Protein AF-A0AAU9P0U0-F1 (afdb_monomer_lite)

Structure (mmCIF, N/CA/C/O backbone):
data_AF-A0AAU9P0U0-F1
#
_entry.id   AF-A0AAU9P0U0-F1
#
loop_
_atom_site.group_PDB
_atom_site.id
_atom_site.type_symbol
_atom_site.label_atom_id
_atom_site.label_alt_id
_atom_site.label_comp_id
_atom_site.label_asym_id
_atom_site.label_entity_id
_atom_site.label_seq_id
_atom_site.pdbx_PDB_ins_code
_atom_site.Cartn_x
_atom_site.Cartn_y
_atom_site.Cartn_z
_atom_site.occupancy
_atom_site.B_iso_or_equiv
_atom_site.auth_seq_id
_atom_site.auth_comp_id
_atom_site.auth_asym_id
_atom_site.auth_atom_id
_atom_site.pdbx_PDB_model_num
ATOM 1 N N . MET A 1 1 ? 24.902 -31.628 -13.080 1.00 69.94 1 MET A N 1
ATOM 2 C CA . MET A 1 1 ? 25.766 -30.623 -13.741 1.00 69.94 1 MET A CA 1
ATOM 3 C C . MET A 1 1 ? 24.942 -29.539 -14.447 1.00 69.94 1 MET A C 1
ATOM 5 O O . MET A 1 1 ? 25.102 -28.380 -14.098 1.00 69.94 1 MET A O 1
ATOM 9 N N . TYR A 1 2 ? 24.001 -29.884 -15.338 1.00 77.25 2 TYR A N 1
ATOM 10 C CA . TYR A 1 2 ? 23.160 -28.901 -16.054 1.00 77.25 2 TYR A CA 1
ATOM 11 C C . TYR A 1 2 ? 22.221 -28.067 -15.165 1.00 77.25 2 TYR A C 1
ATOM 13 O O . TYR A 1 2 ? 22.139 -26.857 -15.347 1.00 77.25 2 TYR A O 1
ATOM 21 N N . ALA A 1 3 ? 21.570 -28.669 -14.162 1.00 78.44 3 ALA A N 1
ATOM 22 C CA . ALA A 1 3 ? 20.669 -27.936 -13.264 1.00 78.44 3 ALA A CA 1
ATOM 23 C C . ALA A 1 3 ? 21.384 -26.797 -12.510 1.00 78.44 3 ALA A C 1
ATOM 25 O O . ALA A 1 3 ? 20.912 -25.666 -12.498 1.00 78.44 3 ALA A O 1
ATOM 26 N N . SER A 1 4 ? 22.568 -27.061 -11.947 1.00 79.38 4 SER A N 1
ATOM 27 C CA . SER A 1 4 ? 23.371 -26.054 -11.237 1.00 79.38 4 SER A CA 1
ATOM 28 C C . SER A 1 4 ? 23.803 -24.894 -12.142 1.00 79.38 4 SER A C 1
ATOM 30 O O . SER A 1 4 ? 23.842 -23.748 -11.693 1.00 79.38 4 SER A O 1
ATOM 32 N N . LEU A 1 5 ? 24.090 -25.174 -13.419 1.00 86.12 5 LEU A N 1
ATOM 33 C CA . LEU A 1 5 ? 24.401 -24.147 -14.413 1.00 86.12 5 LEU A CA 1
ATOM 34 C C . LEU A 1 5 ? 23.172 -23.273 -14.711 1.00 86.12 5 LEU A C 1
ATOM 36 O O . LEU A 1 5 ? 23.281 -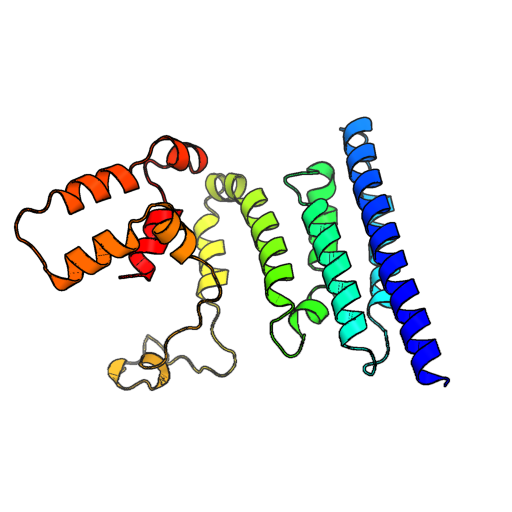22.051 -14.678 1.00 86.12 5 LEU A O 1
ATOM 40 N N . ILE A 1 6 ? 22.001 -23.884 -14.917 1.00 83.12 6 ILE A N 1
ATOM 41 C CA . ILE A 1 6 ? 20.733 -23.173 -15.156 1.00 83.12 6 ILE A CA 1
ATOM 42 C C . ILE A 1 6 ? 20.387 -22.257 -13.975 1.00 83.12 6 ILE A C 1
ATOM 44 O O . ILE A 1 6 ? 20.114 -21.076 -14.180 1.00 83.12 6 ILE A O 1
ATOM 48 N N . PHE A 1 7 ? 20.474 -22.753 -12.736 1.00 83.06 7 PHE A N 1
ATOM 49 C CA . PHE A 1 7 ? 20.240 -21.931 -11.542 1.00 83.06 7 PHE A CA 1
ATOM 50 C C . PHE A 1 7 ? 21.226 -20.762 -11.429 1.00 83.06 7 PHE A C 1
ATOM 52 O O . PHE A 1 7 ? 20.842 -19.661 -11.035 1.00 83.06 7 PHE A O 1
ATOM 59 N N . SER A 1 8 ? 22.490 -20.980 -11.798 1.00 85.12 8 SER A N 1
ATOM 60 C CA . SER A 1 8 ? 23.514 -19.930 -11.767 1.00 85.12 8 SER A CA 1
ATOM 61 C C . SER A 1 8 ? 23.236 -18.841 -12.805 1.00 85.12 8 SER A C 1
ATOM 63 O O . SER A 1 8 ? 23.307 -17.657 -12.482 1.00 85.12 8 SER A O 1
ATOM 65 N N . ILE A 1 9 ? 22.847 -19.230 -14.024 1.00 87.00 9 ILE A N 1
ATOM 66 C CA . ILE A 1 9 ? 22.451 -18.300 -15.091 1.00 87.00 9 ILE A CA 1
ATOM 67 C C . ILE A 1 9 ? 21.217 -17.499 -14.669 1.00 87.00 9 ILE A C 1
ATOM 69 O O . ILE A 1 9 ? 21.222 -16.273 -14.760 1.00 87.00 9 ILE A O 1
ATOM 73 N N . LEU A 1 10 ? 20.188 -18.167 -14.141 1.00 85.75 10 LEU A N 1
ATOM 74 C CA . LEU A 1 10 ? 18.968 -17.511 -13.674 1.00 85.75 10 LEU A CA 1
ATOM 75 C C . LEU A 1 10 ? 19.267 -16.465 -12.592 1.00 85.75 10 LEU A C 1
ATOM 77 O O . LEU A 1 10 ? 18.772 -15.343 -12.661 1.00 85.75 10 LEU A O 1
ATOM 81 N N . LYS A 1 11 ? 20.136 -16.791 -11.630 1.00 86.69 11 LYS A N 1
ATOM 82 C CA . LYS A 1 11 ? 20.554 -15.857 -10.576 1.00 86.69 11 LYS A CA 1
ATOM 83 C C . LYS A 1 11 ? 21.257 -14.617 -11.137 1.00 86.69 11 LYS A C 1
ATOM 85 O O . LYS A 1 11 ? 21.001 -13.510 -10.666 1.00 86.69 11 LYS A O 1
ATOM 90 N N . ILE A 1 12 ? 22.115 -14.788 -12.144 1.00 91.31 12 ILE A N 1
ATOM 91 C CA . ILE A 1 12 ? 22.791 -13.672 -12.824 1.00 91.31 12 ILE A CA 1
ATOM 92 C C . ILE A 1 12 ? 21.769 -12.789 -13.549 1.00 91.31 12 ILE A C 1
ATOM 94 O O . ILE A 1 12 ? 21.819 -11.568 -13.410 1.00 91.31 12 ILE A O 1
ATOM 98 N N . ILE A 1 13 ? 20.816 -13.391 -14.267 1.00 88.94 13 ILE A N 1
ATOM 99 C CA . ILE A 1 13 ? 19.759 -12.664 -14.986 1.00 88.94 13 ILE A CA 1
ATOM 100 C C . ILE A 1 13 ? 18.903 -11.844 -14.013 1.00 88.94 13 ILE A C 1
ATOM 102 O O . ILE A 1 13 ? 18.670 -10.660 -14.252 1.00 88.94 13 ILE A O 1
ATOM 106 N N . LEU A 1 14 ? 18.480 -12.438 -12.894 1.00 90.19 14 LEU A N 1
ATOM 107 C CA . LEU A 1 14 ? 17.687 -11.749 -11.871 1.00 90.19 14 LEU A CA 1
ATOM 108 C C . LEU A 1 14 ? 18.450 -10.572 -11.252 1.00 90.19 14 LEU A C 1
ATOM 110 O O . LEU A 1 14 ? 17.886 -9.493 -11.069 1.00 90.19 14 LEU A O 1
ATOM 114 N N . HIS A 1 15 ? 19.741 -10.752 -10.968 1.00 93.00 15 HIS A N 1
ATOM 115 C CA . HIS A 1 15 ? 20.576 -9.671 -10.457 1.00 93.00 15 HIS A CA 1
ATOM 116 C C . HIS A 1 15 ? 20.720 -8.533 -11.476 1.00 93.00 15 HIS A C 1
ATOM 118 O O . HIS A 1 15 ? 20.562 -7.362 -11.126 1.00 93.00 15 HIS A O 1
ATOM 124 N N . LEU A 1 16 ? 20.968 -8.866 -12.746 1.00 94.50 16 LEU A N 1
ATOM 125 C CA . LEU A 1 16 ? 21.072 -7.880 -13.818 1.00 94.50 16 LEU A CA 1
ATOM 126 C C . LEU A 1 16 ? 19.761 -7.105 -13.991 1.00 94.50 16 LEU A C 1
ATOM 128 O O . LEU A 1 16 ? 19.788 -5.881 -14.101 1.00 94.50 16 LEU A O 1
ATOM 132 N N . LEU A 1 17 ? 18.617 -7.791 -13.941 1.00 93.38 17 LEU A N 1
ATOM 133 C CA . LEU A 1 17 ? 17.301 -7.161 -14.004 1.00 93.38 17 LEU A CA 1
ATOM 134 C C . LEU A 1 17 ? 17.124 -6.115 -12.897 1.00 93.38 17 LEU A C 1
ATOM 136 O O . LEU A 1 17 ? 16.701 -4.996 -13.178 1.00 93.38 17 LEU A O 1
ATOM 140 N N . GLN A 1 18 ? 17.484 -6.440 -11.652 1.00 94.44 18 GLN A N 1
ATOM 141 C CA . GLN A 1 18 ? 17.408 -5.490 -10.536 1.00 94.44 18 GLN A CA 1
ATOM 142 C C . GLN A 1 18 ? 18.269 -4.242 -10.780 1.00 94.44 18 GLN A C 1
ATOM 144 O O . GLN A 1 18 ? 17.828 -3.130 -10.483 1.00 94.44 18 GLN A O 1
ATOM 149 N N . GLN A 1 19 ? 19.464 -4.399 -11.360 1.00 96.62 19 GLN A N 1
ATOM 150 C CA . GLN A 1 19 ? 20.328 -3.268 -11.718 1.00 96.62 19 GLN A CA 1
ATOM 151 C C . GLN A 1 19 ? 19.712 -2.412 -12.828 1.00 96.62 19 GLN A C 1
ATOM 153 O O . GLN A 1 19 ? 19.653 -1.190 -12.698 1.00 96.62 19 GLN A O 1
ATOM 158 N N . VAL A 1 20 ? 19.199 -3.042 -13.889 1.00 96.69 20 VAL A N 1
ATOM 159 C CA . VAL A 1 20 ? 18.531 -2.345 -14.999 1.00 96.69 20 VAL A CA 1
ATOM 160 C C . VAL A 1 20 ? 17.336 -1.545 -14.486 1.00 96.69 20 VAL A C 1
ATOM 162 O O . VAL A 1 20 ? 17.200 -0.360 -14.800 1.00 96.69 20 VAL A O 1
ATOM 165 N N . LEU A 1 21 ? 16.502 -2.151 -13.641 1.00 97.12 21 LEU A N 1
ATOM 166 C CA . LEU A 1 21 ? 15.365 -1.484 -13.015 1.00 97.12 21 LEU A CA 1
ATOM 167 C C . LEU A 1 21 ? 15.806 -0.310 -12.128 1.00 97.12 21 LEU A C 1
ATOM 169 O O . LEU A 1 21 ? 15.216 0.767 -12.204 1.00 97.12 21 LEU A O 1
ATOM 173 N N . ALA A 1 22 ? 16.860 -0.473 -11.324 1.00 97.62 22 ALA A N 1
ATOM 174 C CA . ALA A 1 22 ? 17.376 0.592 -10.465 1.00 97.62 22 ALA A CA 1
ATOM 175 C C . ALA A 1 22 ? 17.927 1.782 -11.270 1.00 97.62 22 ALA A C 1
ATOM 177 O O . ALA A 1 22 ? 17.638 2.935 -10.941 1.00 97.62 22 ALA A O 1
ATOM 178 N N . VAL A 1 23 ? 18.683 1.518 -12.341 1.00 98.12 23 VAL A N 1
ATOM 179 C CA . VAL A 1 23 ? 19.183 2.556 -13.257 1.00 98.12 23 VAL A CA 1
ATOM 180 C C . VAL A 1 23 ? 18.021 3.263 -13.951 1.00 98.12 23 VAL A C 1
ATOM 182 O O . VAL A 1 23 ? 17.995 4.491 -13.989 1.00 98.12 23 VAL A O 1
ATOM 185 N N . THR A 1 24 ? 17.024 2.508 -14.422 1.00 97.81 24 THR A N 1
ATOM 186 C CA . THR A 1 24 ? 15.822 3.056 -15.070 1.00 97.81 24 THR A CA 1
ATOM 187 C C . THR A 1 24 ? 15.067 3.997 -14.132 1.00 97.81 24 THR A C 1
ATOM 189 O O . THR A 1 24 ? 14.737 5.114 -14.518 1.00 97.81 24 THR A O 1
ATOM 192 N N . VAL A 1 25 ? 14.853 3.598 -12.873 1.00 98.25 25 VAL A N 1
ATOM 193 C CA . VAL A 1 25 ? 14.200 4.439 -11.853 1.00 98.25 25 VAL A CA 1
ATOM 194 C C . VAL A 1 25 ? 14.965 5.741 -11.631 1.00 98.25 25 VAL A C 1
ATOM 196 O O . VAL A 1 25 ? 14.363 6.813 -11.659 1.00 98.25 25 VAL A O 1
ATOM 199 N N . ARG A 1 26 ? 16.287 5.667 -11.432 1.00 98.12 26 ARG A N 1
ATOM 200 C CA . ARG A 1 26 ? 17.121 6.860 -11.214 1.00 98.12 26 ARG A CA 1
ATOM 201 C C . ARG A 1 26 ? 17.102 7.787 -12.422 1.00 98.12 26 ARG A C 1
ATOM 203 O O . ARG A 1 26 ? 17.047 9.000 -12.255 1.00 98.12 26 ARG A O 1
ATOM 210 N N . PHE A 1 27 ? 17.125 7.221 -13.625 1.00 98.12 27 PHE A N 1
ATOM 211 C CA . PHE A 1 27 ? 17.032 7.991 -14.857 1.00 98.12 27 PHE A CA 1
ATOM 212 C C . PHE A 1 27 ? 15.687 8.713 -14.970 1.00 98.12 27 PHE A C 1
ATOM 214 O O . PHE A 1 27 ? 15.676 9.901 -15.259 1.00 98.12 27 PHE A O 1
ATOM 221 N N . ILE A 1 28 ? 14.569 8.041 -14.675 1.00 98.25 28 ILE A N 1
ATOM 222 C CA . ILE A 1 28 ? 13.231 8.658 -14.671 1.00 98.25 28 ILE A CA 1
ATOM 223 C C . ILE A 1 28 ? 13.156 9.806 -13.665 1.00 98.25 28 ILE A C 1
ATOM 225 O O . ILE A 1 28 ? 12.664 10.879 -13.999 1.00 98.25 28 ILE A O 1
ATOM 229 N N . GLN A 1 29 ? 13.644 9.588 -12.441 1.00 97.75 29 GLN A N 1
ATOM 230 C CA . GLN A 1 29 ? 13.657 10.617 -11.399 1.00 97.75 29 GLN A CA 1
ATOM 231 C C . GLN A 1 29 ? 14.471 11.838 -11.837 1.00 97.75 29 GLN A C 1
ATOM 233 O O . GLN A 1 29 ? 13.986 12.961 -11.729 1.00 97.75 29 GLN A O 1
ATOM 238 N N . LYS A 1 30 ? 15.667 11.607 -12.389 1.00 97.88 30 LYS A N 1
ATOM 239 C CA . LYS A 1 30 ? 16.537 12.665 -12.907 1.00 97.88 30 LYS A CA 1
ATOM 240 C C . LYS A 1 30 ? 15.898 13.411 -14.082 1.00 97.88 30 LYS A C 1
ATOM 242 O O . LYS A 1 30 ? 15.876 14.635 -14.076 1.00 97.88 30 LYS A O 1
ATOM 247 N N . ASP A 1 31 ? 15.339 12.698 -15.058 1.00 98.00 31 ASP A N 1
ATOM 248 C CA . ASP A 1 31 ? 14.685 13.314 -16.220 1.00 98.00 31 ASP A CA 1
ATOM 249 C C . ASP A 1 31 ? 13.473 14.159 -15.804 1.00 98.00 31 ASP A C 1
ATOM 251 O O . ASP A 1 31 ? 13.274 15.261 -16.314 1.00 98.00 31 ASP A O 1
ATOM 255 N N . ALA A 1 32 ? 12.686 13.679 -14.835 1.00 97.31 32 ALA A N 1
ATOM 256 C CA . ALA A 1 32 ? 11.562 14.424 -14.279 1.00 97.31 32 ALA A CA 1
ATOM 257 C C . ALA A 1 32 ? 12.007 15.694 -13.542 1.00 97.31 32 ALA A C 1
ATOM 259 O O . ALA A 1 32 ? 11.360 16.735 -13.667 1.00 97.31 32 ALA A O 1
ATOM 260 N N . GLU A 1 33 ? 13.114 15.625 -12.803 1.00 96.56 33 GLU A N 1
ATOM 261 C CA . GLU A 1 33 ? 13.695 16.773 -12.106 1.00 96.56 33 GLU A CA 1
ATOM 262 C C . GLU A 1 33 ? 14.250 17.824 -13.082 1.00 96.56 33 GLU A C 1
ATOM 264 O O . GLU A 1 33 ? 14.003 19.020 -12.908 1.00 96.56 33 GLU A O 1
ATOM 269 N N . GLU A 1 34 ? 14.945 17.387 -14.135 1.00 97.38 34 GLU A N 1
ATOM 270 C CA . GLU A 1 34 ? 15.538 18.264 -15.150 1.00 97.38 34 GLU A CA 1
ATOM 271 C C . GLU A 1 34 ? 14.470 18.924 -16.034 1.00 97.38 34 GLU A C 1
ATOM 273 O O . GLU A 1 34 ? 14.496 20.139 -16.245 1.00 97.38 34 GLU A O 1
ATOM 278 N N . LYS A 1 35 ? 13.496 18.150 -16.529 1.00 96.19 35 LYS A N 1
ATOM 279 C CA . LYS A 1 35 ? 12.481 18.637 -17.479 1.00 96.19 35 LYS A CA 1
ATOM 280 C C . LYS A 1 35 ? 11.278 19.305 -16.826 1.00 96.19 35 LYS A C 1
ATOM 282 O O . LYS A 1 35 ? 10.590 20.086 -17.493 1.00 96.19 35 LYS A O 1
ATOM 287 N N . LYS A 1 36 ? 10.997 19.015 -15.551 1.00 93.50 36 LYS A N 1
ATOM 288 C CA . LYS A 1 36 ? 9.873 19.567 -14.774 1.00 93.50 36 LYS A CA 1
ATOM 289 C C . LYS A 1 36 ? 8.545 19.475 -15.538 1.00 93.50 36 LYS A C 1
ATOM 291 O O . LYS A 1 36 ? 8.008 18.390 -15.724 1.00 93.50 36 LYS A O 1
ATOM 296 N N . THR A 1 37 ? 8.019 20.602 -16.016 1.00 93.06 37 THR A N 1
ATOM 297 C CA . THR A 1 37 ? 6.738 20.688 -16.736 1.00 93.06 37 THR A CA 1
ATOM 298 C C . THR A 1 37 ? 6.776 20.081 -18.139 1.00 93.06 37 THR A C 1
ATOM 300 O O . THR A 1 37 ? 5.725 19.742 -18.670 1.00 93.06 37 THR A O 1
ATOM 303 N N . SER A 1 38 ? 7.962 19.917 -18.731 1.00 96.06 38 SER A N 1
ATOM 304 C CA . SER A 1 38 ? 8.151 19.265 -20.037 1.00 96.06 38 SER A CA 1
ATOM 305 C C . SER A 1 38 ? 8.439 17.762 -19.935 1.00 96.06 38 SER A C 1
ATOM 307 O O . SER A 1 38 ? 8.697 17.107 -20.947 1.00 96.06 38 SER A O 1
ATOM 309 N N . PHE A 1 39 ? 8.408 17.198 -18.723 1.00 97.62 39 PHE A N 1
ATOM 310 C CA . PHE A 1 39 ? 8.607 15.770 -18.514 1.00 97.62 39 PHE A CA 1
ATOM 311 C C . PHE A 1 39 ? 7.494 14.956 -19.185 1.00 97.62 39 PHE A C 1
ATOM 313 O O . PHE A 1 39 ? 6.307 15.207 -18.980 1.00 97.62 39 PHE A O 1
ATOM 320 N N . ASN A 1 40 ? 7.887 13.946 -19.963 1.00 96.75 40 ASN A N 1
ATOM 321 C CA . ASN A 1 40 ? 6.963 13.047 -20.643 1.00 96.75 40 ASN A CA 1
ATOM 322 C C . ASN A 1 40 ? 7.067 11.633 -20.041 1.00 96.75 40 ASN A C 1
ATOM 324 O O . ASN A 1 40 ? 8.072 10.959 -20.272 1.00 96.75 40 ASN A O 1
ATOM 328 N N . PRO A 1 41 ? 6.041 11.143 -19.318 1.00 96.88 41 PRO A N 1
ATOM 329 C CA . PRO A 1 41 ? 6.088 9.833 -18.671 1.00 96.88 41 PRO A CA 1
ATOM 330 C C . PRO A 1 41 ? 5.847 8.656 -19.639 1.00 96.88 41 PRO A C 1
ATOM 332 O O . PRO A 1 41 ? 6.145 7.508 -19.308 1.00 96.88 41 PRO A O 1
ATOM 335 N N . ILE A 1 42 ? 5.313 8.912 -20.840 1.00 97.50 42 ILE A N 1
ATOM 336 C CA . ILE A 1 42 ? 4.830 7.876 -21.770 1.00 97.50 42 ILE A CA 1
ATOM 337 C C . ILE A 1 42 ? 5.929 6.932 -22.291 1.00 97.50 42 ILE A C 1
ATOM 339 O O . ILE A 1 42 ? 5.668 5.729 -22.375 1.00 97.50 42 ILE A O 1
ATOM 343 N N . PRO A 1 43 ? 7.151 7.388 -22.630 1.00 97.56 43 PRO A N 1
ATOM 344 C CA . PRO A 1 43 ? 8.221 6.480 -23.042 1.00 97.56 43 PRO A CA 1
ATOM 345 C C . PRO A 1 43 ? 8.559 5.449 -21.958 1.00 97.56 43 PRO A C 1
ATOM 347 O O . PRO A 1 43 ? 8.726 4.268 -22.252 1.00 97.56 43 PRO A O 1
ATOM 350 N N . TYR A 1 44 ? 8.581 5.877 -20.696 1.00 97.31 44 TYR A N 1
ATOM 351 C CA . TYR A 1 44 ? 8.868 5.011 -19.554 1.00 97.31 44 TYR A CA 1
ATOM 352 C C . TYR A 1 44 ? 7.717 4.053 -19.251 1.00 97.31 44 TYR A C 1
ATOM 354 O O . TYR A 1 44 ? 7.956 2.892 -18.933 1.00 97.31 44 TYR A O 1
ATOM 362 N N . PHE A 1 45 ? 6.470 4.507 -19.413 1.00 97.00 45 PHE A N 1
ATOM 363 C CA . PHE A 1 45 ? 5.304 3.626 -19.362 1.00 97.00 45 PHE A CA 1
ATOM 364 C C . PHE A 1 45 ? 5.437 2.478 -20.366 1.00 97.00 45 PHE A C 1
ATOM 366 O O . PHE A 1 45 ? 5.365 1.312 -19.981 1.00 97.00 45 PHE A O 1
ATOM 373 N N . ARG A 1 46 ? 5.697 2.816 -21.639 1.00 96.75 46 ARG A N 1
ATOM 374 C CA . ARG A 1 46 ? 5.868 1.850 -22.737 1.00 96.75 46 ARG A CA 1
ATOM 375 C C . ARG A 1 46 ? 6.991 0.857 -22.460 1.00 96.75 46 ARG A C 1
ATOM 377 O O . ARG A 1 46 ? 6.835 -0.325 -22.750 1.00 96.75 46 ARG A O 1
ATOM 384 N N . LEU A 1 47 ? 8.087 1.331 -21.873 1.00 96.00 47 LEU A N 1
ATOM 385 C CA . LEU A 1 47 ? 9.211 0.495 -21.474 1.00 96.00 47 LEU A CA 1
ATOM 386 C C . LEU A 1 47 ? 8.783 -0.577 -20.458 1.00 96.00 47 LEU A C 1
ATOM 388 O O . LEU A 1 47 ? 8.976 -1.766 -20.699 1.00 96.00 47 LEU A O 1
ATOM 392 N N . PHE A 1 48 ? 8.135 -0.175 -19.360 1.00 95.81 48 PHE A N 1
ATOM 393 C CA . PHE A 1 48 ? 7.716 -1.114 -18.317 1.00 95.81 48 PHE A CA 1
ATOM 394 C C . PHE A 1 48 ? 6.635 -2.093 -18.786 1.00 95.81 48 PHE A C 1
ATOM 396 O O . PHE A 1 48 ? 6.758 -3.291 -18.532 1.00 95.81 48 PHE A O 1
ATOM 403 N N . ILE A 1 49 ? 5.592 -1.623 -19.479 1.00 94.00 49 ILE A N 1
ATOM 404 C CA . ILE A 1 49 ? 4.536 -2.522 -19.980 1.00 94.00 49 ILE A CA 1
ATOM 405 C C . ILE A 1 49 ? 5.048 -3.465 -21.068 1.00 94.00 49 ILE A C 1
ATOM 407 O O . ILE A 1 49 ? 4.490 -4.545 -21.222 1.00 94.00 49 ILE A O 1
ATOM 411 N N . GLY A 1 50 ? 6.093 -3.073 -21.805 1.00 92.56 50 GLY A N 1
ATOM 412 C CA . GLY A 1 50 ? 6.773 -3.947 -22.754 1.00 92.56 50 GLY A CA 1
ATOM 413 C C . GLY A 1 50 ? 7.474 -5.103 -22.045 1.00 92.56 50 GLY A C 1
ATOM 414 O O . GLY A 1 50 ? 7.380 -6.235 -22.493 1.00 92.56 50 GLY A O 1
ATOM 415 N N . TRP A 1 51 ? 8.106 -4.843 -20.898 1.00 90.62 51 TRP A N 1
ATOM 416 C CA . TRP A 1 51 ? 8.808 -5.872 -20.126 1.00 90.62 51 TRP A CA 1
ATOM 417 C C . TRP A 1 51 ? 7.881 -6.787 -19.319 1.00 90.62 51 TRP A C 1
ATOM 419 O O . TRP A 1 51 ? 8.157 -7.974 -19.167 1.00 90.62 51 TRP A O 1
ATOM 429 N N . MET A 1 52 ? 6.791 -6.258 -18.760 1.00 88.56 52 MET A N 1
ATOM 430 C CA . MET A 1 52 ? 5.959 -6.986 -17.790 1.00 88.56 52 MET A CA 1
ATOM 431 C C . MET A 1 52 ? 5.413 -8.349 -18.267 1.00 88.56 52 MET A C 1
ATOM 433 O O . MET A 1 52 ? 5.431 -9.280 -17.456 1.00 88.56 52 MET A O 1
ATOM 437 N N . PRO A 1 53 ? 4.885 -8.514 -19.498 1.00 84.31 53 PRO A N 1
ATOM 438 C CA . PRO A 1 53 ? 4.396 -9.807 -19.977 1.00 84.31 53 PRO A CA 1
ATOM 439 C C . PRO A 1 53 ? 5.499 -10.867 -20.000 1.00 84.31 53 PRO A C 1
ATOM 441 O O . PRO A 1 53 ? 5.306 -11.952 -19.452 1.00 84.31 53 PRO A O 1
ATOM 444 N N . ASP A 1 54 ? 6.666 -10.523 -20.539 1.00 82.88 54 ASP A N 1
ATOM 445 C CA . ASP A 1 54 ? 7.798 -11.442 -20.693 1.00 82.88 54 ASP A CA 1
ATOM 446 C C . ASP A 1 54 ? 8.393 -11.819 -19.332 1.00 82.88 54 ASP A C 1
ATOM 448 O O . ASP A 1 54 ? 8.639 -12.983 -19.031 1.00 82.88 54 ASP A O 1
ATOM 452 N N . LEU A 1 55 ? 8.518 -10.832 -18.445 1.00 77.88 55 LEU A N 1
ATOM 453 C CA . LEU A 1 55 ? 9.021 -11.010 -17.084 1.00 77.88 55 LEU A CA 1
ATOM 454 C C . LEU A 1 55 ? 8.120 -11.879 -16.198 1.00 77.88 55 LEU A C 1
ATOM 456 O O . LEU A 1 55 ? 8.575 -12.427 -15.196 1.00 77.88 55 LEU A O 1
ATOM 460 N N . SER A 1 56 ? 6.844 -12.005 -16.561 1.00 71.81 56 SER A N 1
ATOM 461 C CA . SER A 1 56 ? 5.840 -12.679 -15.741 1.00 71.81 56 SER A CA 1
ATOM 462 C C . SER A 1 56 ? 5.343 -13.999 -16.341 1.00 71.81 56 SER A C 1
ATOM 464 O O . SER A 1 56 ? 4.392 -14.573 -15.810 1.00 71.81 56 SER A O 1
ATOM 466 N N . THR A 1 57 ? 5.905 -14.455 -17.462 1.00 71.88 57 THR A N 1
ATOM 467 C CA . THR A 1 57 ? 5.525 -15.700 -18.167 1.00 71.88 57 THR A CA 1
ATOM 468 C C . THR A 1 57 ? 6.539 -16.830 -17.987 1.00 71.88 57 THR A C 1
ATOM 470 O O . THR A 1 57 ? 6.435 -17.850 -18.663 1.00 71.88 57 THR A O 1
ATOM 473 N N . LEU A 1 58 ? 7.495 -16.675 -17.062 1.00 68.00 58 LEU A N 1
ATOM 474 C CA . LEU A 1 58 ? 8.418 -17.750 -16.700 1.00 68.00 58 LEU A CA 1
ATOM 475 C C . LEU A 1 58 ? 7.634 -19.012 -16.297 1.00 68.00 58 LEU A C 1
ATOM 477 O O . LEU A 1 58 ? 6.561 -18.925 -15.698 1.00 68.00 58 LEU A O 1
ATOM 481 N N . ASP A 1 59 ? 8.177 -20.172 -16.665 1.00 67.69 59 ASP A N 1
ATOM 482 C CA . ASP A 1 59 ? 7.590 -21.486 -16.396 1.00 67.69 59 ASP A CA 1
ATOM 483 C C . ASP A 1 59 ? 7.253 -21.637 -14.892 1.00 67.69 59 ASP A C 1
ATOM 485 O O . ASP A 1 59 ? 8.076 -21.228 -14.063 1.00 67.69 59 ASP A O 1
ATOM 489 N N . PRO A 1 60 ? 6.088 -22.213 -14.518 1.00 66.50 60 PRO A N 1
ATOM 490 C CA . PRO A 1 60 ? 5.719 -22.511 -13.129 1.00 66.50 60 PRO A CA 1
ATOM 491 C C . PRO A 1 60 ? 6.813 -23.201 -12.300 1.00 66.50 60 PRO A C 1
ATOM 493 O O . PRO A 1 60 ? 6.841 -23.071 -11.082 1.00 66.50 60 PRO A O 1
ATOM 496 N N . VAL A 1 61 ? 7.760 -23.897 -12.934 1.00 71.31 61 VAL A N 1
ATOM 497 C CA . VAL A 1 61 ? 8.934 -24.472 -12.253 1.00 71.31 61 VAL A CA 1
ATOM 498 C C . VAL A 1 61 ? 9.796 -23.408 -11.537 1.00 71.31 61 VAL A C 1
ATOM 500 O O . VAL A 1 61 ? 10.526 -23.733 -10.601 1.00 71.31 61 VAL A O 1
ATOM 503 N N . PHE A 1 62 ? 9.700 -22.130 -11.922 1.00 77.62 62 PHE A N 1
ATOM 504 C CA . PHE A 1 62 ? 10.486 -21.016 -11.382 1.00 77.62 62 PHE A CA 1
ATOM 505 C C . PHE A 1 62 ? 9.652 -19.991 -10.586 1.00 77.62 62 PHE A C 1
ATOM 507 O O . PHE A 1 62 ? 9.910 -18.787 -10.673 1.00 77.62 62 PHE A O 1
ATOM 514 N N . GLU A 1 63 ? 8.683 -20.436 -9.780 1.00 80.50 63 GLU A N 1
ATOM 515 C CA . GLU A 1 63 ? 7.857 -19.562 -8.918 1.00 80.50 63 GLU A CA 1
ATOM 516 C C . GLU A 1 63 ? 8.682 -18.552 -8.091 1.00 80.50 63 GLU A C 1
ATOM 518 O O . GLU A 1 63 ? 8.375 -17.359 -8.081 1.00 80.50 63 GLU A O 1
ATOM 523 N N . ASP A 1 64 ? 9.789 -18.984 -7.477 1.00 82.81 64 ASP A N 1
ATOM 524 C CA . ASP A 1 64 ? 10.673 -18.104 -6.693 1.00 82.81 64 ASP A CA 1
ATOM 525 C C . ASP A 1 64 ? 11.366 -17.021 -7.540 1.00 82.81 64 ASP A C 1
ATOM 527 O O . ASP A 1 64 ? 11.703 -15.941 -7.041 1.00 82.81 64 ASP A O 1
ATOM 531 N N . ALA A 1 65 ? 11.610 -17.293 -8.824 1.00 86.25 65 ALA A N 1
ATOM 532 C CA . ALA A 1 65 ? 12.178 -16.310 -9.738 1.00 86.25 65 ALA A CA 1
ATOM 533 C C . ALA A 1 65 ? 11.119 -15.284 -10.144 1.00 86.25 65 ALA A C 1
ATOM 535 O O . ALA A 1 65 ? 11.393 -14.087 -10.105 1.00 86.25 65 ALA A O 1
ATOM 536 N N . ILE A 1 66 ? 9.898 -15.735 -10.450 1.00 85.62 66 ILE A N 1
ATOM 537 C CA . ILE A 1 66 ? 8.753 -14.853 -10.726 1.00 85.62 66 ILE A CA 1
ATOM 538 C C . ILE A 1 66 ? 8.518 -13.920 -9.537 1.00 85.62 66 ILE A C 1
ATOM 540 O O . ILE A 1 66 ? 8.373 -12.712 -9.719 1.00 85.62 66 ILE A O 1
ATOM 544 N N . PHE A 1 67 ? 8.573 -14.451 -8.314 1.00 87.00 67 PHE A N 1
ATOM 545 C CA . PHE A 1 67 ? 8.481 -13.655 -7.094 1.00 87.00 67 PHE A CA 1
ATOM 546 C C . PHE A 1 67 ? 9.569 -12.575 -7.016 1.00 87.00 67 PHE A C 1
ATOM 548 O O . PHE A 1 67 ? 9.277 -11.399 -6.786 1.00 87.00 67 PHE A O 1
ATOM 555 N N . GLN A 1 68 ? 10.833 -12.935 -7.249 1.00 88.94 68 GLN A N 1
ATOM 556 C CA . GLN A 1 68 ? 11.940 -11.971 -7.243 1.00 88.94 68 GLN A CA 1
ATOM 557 C C . GLN A 1 68 ? 11.784 -10.884 -8.311 1.00 88.94 68 GLN A C 1
ATOM 559 O O . GLN A 1 68 ? 12.128 -9.726 -8.072 1.00 88.94 68 GLN A O 1
ATOM 564 N N . VAL A 1 69 ? 11.231 -11.228 -9.473 1.00 91.12 69 VAL A N 1
ATOM 565 C CA . VAL A 1 69 ? 10.945 -10.264 -10.539 1.00 91.12 69 VAL A CA 1
ATOM 566 C C . VAL A 1 69 ? 9.816 -9.311 -10.138 1.00 91.12 69 VAL A C 1
ATOM 568 O O . VAL A 1 69 ? 9.974 -8.092 -10.235 1.00 91.12 69 VAL A O 1
ATOM 571 N N . LEU A 1 70 ? 8.695 -9.836 -9.637 1.00 91.38 70 LEU A N 1
ATOM 572 C CA . LEU A 1 70 ? 7.550 -9.028 -9.208 1.00 91.38 70 LEU A CA 1
ATOM 573 C C . LEU A 1 70 ? 7.904 -8.117 -8.025 1.00 91.38 70 LEU A C 1
ATOM 575 O O . LEU A 1 70 ? 7.521 -6.948 -8.005 1.00 91.38 70 LEU A O 1
ATOM 579 N N . THR A 1 71 ? 8.688 -8.600 -7.062 1.00 91.69 71 THR A N 1
ATOM 580 C CA . THR A 1 71 ? 9.162 -7.780 -5.934 1.00 91.69 71 THR A CA 1
ATOM 581 C C . THR A 1 71 ? 10.171 -6.717 -6.359 1.00 91.69 71 THR A C 1
ATOM 583 O O . THR A 1 71 ? 10.126 -5.596 -5.839 1.00 91.69 71 THR A O 1
ATOM 586 N N . ALA A 1 72 ? 11.039 -7.008 -7.334 1.00 94.25 72 ALA A N 1
ATOM 587 C CA . ALA A 1 72 ? 11.921 -6.005 -7.926 1.00 94.25 72 ALA A CA 1
ATOM 588 C C . ALA A 1 72 ? 11.111 -4.891 -8.609 1.00 94.25 72 ALA A C 1
ATOM 590 O O . ALA A 1 72 ? 11.337 -3.714 -8.325 1.00 94.25 72 ALA A O 1
ATOM 591 N N . LEU A 1 73 ? 10.104 -5.251 -9.414 1.00 95.06 73 LEU A N 1
ATOM 592 C CA . LEU A 1 73 ? 9.176 -4.293 -10.027 1.00 95.06 73 LEU A CA 1
ATOM 593 C C . LEU A 1 73 ? 8.420 -3.471 -8.974 1.00 95.06 73 LEU A C 1
ATOM 595 O O . LEU A 1 73 ? 8.389 -2.245 -9.059 1.00 95.06 73 LEU A O 1
ATOM 599 N N . GLY A 1 74 ? 7.878 -4.114 -7.936 1.00 95.19 74 GLY A N 1
ATOM 600 C CA . GLY A 1 74 ? 7.198 -3.423 -6.838 1.00 95.19 74 GLY A CA 1
ATOM 601 C C . GLY A 1 74 ? 8.108 -2.430 -6.108 1.00 95.19 74 GLY A C 1
ATOM 602 O O . GLY A 1 74 ? 7.698 -1.312 -5.802 1.00 95.19 74 GLY A O 1
ATOM 603 N N . THR A 1 75 ? 9.377 -2.784 -5.896 1.00 96.38 75 THR A N 1
ATOM 604 C CA . THR A 1 75 ? 10.377 -1.888 -5.285 1.00 96.38 75 THR A CA 1
ATOM 605 C C . THR A 1 75 ? 10.690 -0.688 -6.184 1.00 96.38 75 THR A C 1
ATOM 607 O O . THR A 1 75 ? 10.809 0.448 -5.704 1.00 96.38 75 THR A O 1
ATOM 610 N N . SER A 1 76 ? 10.776 -0.909 -7.496 1.00 97.06 76 SER A N 1
ATOM 611 C CA . SER A 1 76 ? 10.928 0.161 -8.483 1.00 97.06 76 SER A CA 1
ATOM 612 C C . SER A 1 76 ? 9.723 1.098 -8.501 1.00 97.06 76 SER A C 1
ATOM 614 O O . SER A 1 76 ? 9.906 2.313 -8.462 1.00 97.06 76 SER A O 1
ATOM 616 N N . PHE A 1 77 ? 8.497 0.570 -8.470 1.00 97.56 77 PHE A N 1
ATOM 617 C CA . PHE A 1 77 ? 7.289 1.398 -8.431 1.00 97.56 77 PHE A CA 1
ATOM 618 C C . PHE A 1 77 ? 7.164 2.175 -7.124 1.00 97.56 77 PHE A C 1
ATOM 620 O O . PHE A 1 77 ? 6.882 3.367 -7.170 1.00 97.56 77 PHE A O 1
ATOM 627 N N . HIS A 1 78 ? 7.493 1.590 -5.972 1.00 97.94 78 HIS A N 1
ATOM 628 C CA . HIS A 1 78 ? 7.563 2.343 -4.713 1.00 97.94 78 HIS A CA 1
ATOM 629 C C . HIS A 1 78 ? 8.564 3.518 -4.785 1.00 97.94 78 HIS A C 1
ATOM 631 O O . HIS A 1 78 ? 8.371 4.590 -4.197 1.00 97.94 78 HIS A O 1
ATOM 637 N N . SER A 1 79 ? 9.664 3.335 -5.518 1.00 97.75 79 SER A N 1
ATOM 638 C CA . SER A 1 79 ? 10.667 4.384 -5.733 1.00 97.75 79 SER A CA 1
ATOM 639 C C . SER A 1 79 ? 10.176 5.491 -6.675 1.00 97.75 79 SER A C 1
ATOM 641 O O . SER A 1 79 ? 10.607 6.634 -6.533 1.00 97.75 79 SER A O 1
ATOM 643 N N . LEU A 1 80 ? 9.242 5.175 -7.573 1.00 97.94 80 LEU A N 1
ATOM 644 C CA . LEU A 1 80 ? 8.588 6.096 -8.511 1.00 97.94 80 LEU A CA 1
ATOM 645 C C . LEU A 1 80 ? 7.211 6.582 -8.030 1.00 97.94 80 LEU A C 1
ATOM 647 O O . LEU A 1 80 ? 6.418 7.059 -8.837 1.00 97.94 80 LEU A O 1
ATOM 651 N N . GLN A 1 81 ? 6.907 6.441 -6.738 1.00 97.44 81 GLN A N 1
ATOM 652 C CA . GLN A 1 81 ? 5.600 6.799 -6.193 1.00 97.44 81 GLN A CA 1
ATOM 653 C C . GLN A 1 81 ? 5.193 8.260 -6.493 1.00 97.44 81 GLN A C 1
ATOM 655 O O . GLN A 1 81 ? 6.066 9.135 -6.576 1.00 97.44 81 GLN A O 1
ATOM 660 N N . PRO A 1 82 ? 3.881 8.558 -6.551 1.00 97.00 82 PRO A N 1
ATOM 661 C CA . PRO A 1 82 ? 3.358 9.889 -6.875 1.00 97.00 82 PRO A CA 1
ATOM 662 C C . PRO A 1 82 ? 3.920 11.039 -6.025 1.00 97.00 82 PRO A C 1
ATOM 664 O O . PRO A 1 82 ? 4.181 12.122 -6.540 1.00 97.00 82 PRO A O 1
ATOM 667 N N . LEU A 1 83 ? 4.178 10.805 -4.732 1.00 95.31 83 LEU A N 1
ATOM 668 C CA . LEU A 1 83 ? 4.761 11.817 -3.839 1.00 95.31 83 LEU A CA 1
ATOM 669 C C . LEU A 1 83 ? 6.222 12.168 -4.167 1.00 95.31 83 LEU A C 1
ATOM 671 O O . LEU A 1 83 ? 6.692 13.225 -3.755 1.00 95.31 83 LEU A O 1
ATOM 675 N N . LYS A 1 84 ? 6.947 11.301 -4.887 1.00 95.75 84 LYS A N 1
ATOM 676 C CA . LYS A 1 84 ? 8.333 11.544 -5.321 1.00 95.75 84 LYS A CA 1
ATOM 677 C C . LYS A 1 84 ? 8.398 12.116 -6.731 1.00 95.75 84 LYS A C 1
ATOM 679 O O . LYS A 1 84 ? 9.218 12.988 -6.991 1.00 95.75 84 LYS A O 1
ATOM 684 N N . VAL A 1 85 ? 7.551 11.625 -7.637 1.00 96.06 85 VAL A N 1
ATOM 685 C CA . VAL A 1 85 ? 7.523 12.056 -9.041 1.00 96.06 85 VAL A CA 1
ATOM 686 C C . VAL A 1 85 ? 6.083 12.359 -9.451 1.00 96.06 85 VAL A C 1
ATOM 688 O O . VAL A 1 85 ? 5.399 11.534 -10.054 1.00 96.06 85 VAL A O 1
ATOM 691 N N . LEU A 1 86 ? 5.620 13.571 -9.139 1.00 95.06 86 LEU A N 1
ATOM 692 C CA . LEU A 1 86 ? 4.220 13.969 -9.329 1.00 95.06 86 LEU A CA 1
ATOM 693 C C . LEU A 1 86 ? 3.740 13.804 -10.780 1.00 95.06 86 LEU A C 1
ATOM 695 O O . LEU A 1 86 ? 2.647 13.293 -11.019 1.00 95.06 86 LEU A O 1
ATOM 699 N N . ALA A 1 87 ? 4.566 14.176 -11.759 1.00 94.81 87 ALA A N 1
ATOM 700 C CA . ALA A 1 87 ? 4.225 14.066 -13.180 1.00 94.81 87 ALA A CA 1
ATOM 701 C C . ALA A 1 87 ? 4.102 12.608 -13.677 1.00 94.81 87 ALA A C 1
ATOM 703 O O . ALA A 1 87 ? 3.586 12.365 -14.765 1.00 94.81 87 ALA A O 1
ATOM 704 N N . PHE A 1 88 ? 4.542 11.628 -12.881 1.00 96.38 88 PHE A N 1
ATOM 705 C CA . PHE A 1 88 ? 4.456 10.203 -13.195 1.00 96.38 88 PHE A CA 1
ATOM 706 C C . PHE A 1 88 ? 3.202 9.529 -12.604 1.00 96.38 88 PHE A C 1
ATOM 708 O O . PHE A 1 88 ? 2.964 8.358 -12.871 1.00 96.38 88 PHE A O 1
ATOM 715 N N . SER A 1 89 ? 2.373 10.248 -11.836 1.00 96.12 89 SER A N 1
ATOM 716 C CA . SER A 1 89 ? 1.299 9.664 -11.009 1.00 96.12 89 SER A CA 1
ATOM 717 C C . SER A 1 89 ? 0.278 8.809 -11.772 1.00 96.12 89 SER A C 1
ATOM 719 O O . SER A 1 89 ? -0.074 7.727 -11.308 1.00 96.12 89 SER A O 1
ATOM 721 N N . PHE A 1 90 ? -0.192 9.264 -12.940 1.00 95.88 90 PHE A N 1
ATOM 722 C CA . PHE A 1 90 ? -1.175 8.512 -13.735 1.00 95.88 90 PHE A CA 1
ATOM 723 C C . PHE A 1 90 ? -0.571 7.233 -14.317 1.00 95.88 90 PHE A C 1
ATOM 725 O O . PHE A 1 90 ? -1.101 6.147 -14.111 1.00 95.88 90 PHE A O 1
ATOM 732 N N . VAL A 1 91 ? 0.600 7.359 -14.945 1.00 97.06 91 VAL A N 1
ATOM 733 C CA . VAL A 1 91 ? 1.358 6.213 -15.464 1.00 97.06 91 VAL A CA 1
ATOM 734 C C . VAL A 1 91 ? 1.685 5.220 -14.351 1.00 97.06 91 VAL A C 1
ATOM 736 O O . VAL A 1 91 ? 1.591 4.013 -14.544 1.00 97.06 91 VAL A O 1
ATOM 739 N N . TRP A 1 92 ? 2.053 5.714 -13.172 1.00 98.25 92 TRP A N 1
ATOM 740 C CA . TRP A 1 92 ? 2.333 4.880 -12.013 1.00 98.25 92 TRP A CA 1
ATOM 741 C C . TRP A 1 92 ? 1.122 4.029 -11.614 1.00 98.25 92 TRP A C 1
ATOM 743 O O . TRP A 1 92 ? 1.274 2.830 -11.382 1.00 98.25 92 TRP A O 1
ATOM 753 N N . LEU A 1 93 ? -0.077 4.618 -11.580 1.00 97.62 93 LEU A N 1
ATOM 754 C CA . LEU A 1 93 ? -1.304 3.897 -11.241 1.00 97.62 93 LEU A CA 1
ATOM 755 C C . LEU A 1 93 ? -1.614 2.805 -12.272 1.00 97.62 93 LEU A C 1
ATOM 757 O O . LEU A 1 93 ? -1.946 1.679 -11.891 1.00 97.62 93 LEU A O 1
ATOM 761 N N . ASP A 1 94 ? -1.445 3.109 -13.559 1.00 96.94 94 ASP A N 1
ATOM 762 C CA . ASP A 1 94 ? -1.633 2.142 -14.645 1.00 96.94 94 ASP A CA 1
ATOM 763 C C . ASP A 1 94 ? -0.647 0.969 -14.541 1.00 96.94 94 ASP A C 1
ATOM 765 O O . ASP A 1 94 ? -1.019 -0.182 -14.767 1.00 96.94 94 ASP A O 1
ATOM 769 N N . LEU A 1 95 ? 0.606 1.230 -14.149 1.00 96.94 95 LEU A N 1
ATOM 770 C CA . LEU A 1 95 ? 1.621 0.191 -13.945 1.00 96.94 95 LEU A CA 1
ATOM 771 C C . LEU A 1 95 ? 1.309 -0.694 -12.735 1.00 96.94 95 LEU A C 1
ATOM 773 O O . LEU A 1 95 ? 1.371 -1.921 -12.832 1.00 96.94 95 LEU A O 1
ATOM 777 N N . VAL A 1 96 ? 0.956 -0.088 -11.599 1.00 96.56 96 VAL A N 1
ATOM 778 C CA . VAL A 1 96 ? 0.669 -0.816 -10.354 1.00 96.56 96 VAL A CA 1
ATOM 779 C C . VAL A 1 96 ? -0.603 -1.653 -10.468 1.00 96.56 96 VAL A C 1
ATOM 781 O O . VAL A 1 96 ? -0.668 -2.730 -9.885 1.00 96.56 96 VAL A O 1
ATOM 784 N N . SER A 1 97 ? -1.593 -1.202 -11.239 1.00 95.75 97 SER A N 1
ATOM 785 C CA . SER A 1 97 ? -2.848 -1.929 -11.478 1.00 95.75 97 SER A CA 1
ATOM 786 C C . SER A 1 97 ? -2.797 -2.882 -12.681 1.00 95.75 97 SER A C 1
ATOM 788 O O . SER A 1 97 ? -3.775 -3.573 -12.973 1.00 95.75 97 SER A O 1
ATOM 790 N N . HIS A 1 98 ? -1.660 -2.964 -13.379 1.00 95.06 98 HIS A N 1
ATOM 791 C CA . HIS A 1 98 ? -1.556 -3.709 -14.628 1.00 95.06 98 HIS A CA 1
ATOM 792 C C . HIS A 1 98 ? -1.831 -5.216 -14.450 1.00 95.06 98 HIS A C 1
ATOM 794 O O . HIS A 1 98 ? -1.334 -5.859 -13.520 1.00 95.06 98 HIS A O 1
ATOM 800 N N . ARG A 1 99 ? -2.564 -5.819 -15.402 1.00 92.25 99 ARG A N 1
ATOM 801 C CA . ARG A 1 99 ? -2.997 -7.236 -15.366 1.00 92.25 99 ARG A CA 1
ATOM 802 C C . ARG A 1 99 ? -1.856 -8.254 -15.292 1.00 92.25 99 ARG A C 1
ATOM 804 O O . ARG A 1 99 ? -2.054 -9.359 -14.798 1.00 92.25 99 ARG A O 1
ATOM 811 N N . SER A 1 100 ? -0.672 -7.897 -15.791 1.00 90.56 100 SER A N 1
ATOM 812 C CA . SER A 1 100 ? 0.513 -8.763 -15.727 1.00 90.56 100 SER A CA 1
ATOM 813 C C . SER A 1 100 ? 1.270 -8.638 -14.406 1.00 90.56 100 SER A C 1
ATOM 815 O O . SER A 1 100 ? 2.171 -9.428 -14.174 1.00 90.56 100 SER A O 1
ATOM 817 N N . PHE A 1 101 ? 0.921 -7.669 -13.557 1.00 91.81 101 PHE A N 1
ATOM 818 C CA . PHE A 1 101 ? 1.620 -7.378 -12.309 1.00 91.81 101 PHE A CA 1
ATOM 819 C C . PHE A 1 101 ? 0.726 -7.635 -11.090 1.00 91.81 101 PHE A C 1
ATOM 821 O O . PHE A 1 101 ? 0.992 -8.565 -10.330 1.00 91.81 101 PHE A O 1
ATOM 828 N N . MET A 1 102 ? -0.366 -6.875 -10.931 1.00 92.44 102 MET A N 1
ATOM 829 C CA . MET A 1 102 ? -1.194 -6.909 -9.718 1.00 92.44 102 MET A CA 1
ATOM 830 C C . MET A 1 102 ? -1.764 -8.304 -9.421 1.00 92.44 102 MET A C 1
ATOM 832 O O . MET A 1 102 ? -1.542 -8.798 -8.316 1.00 92.44 102 MET A O 1
ATOM 836 N N . PRO A 1 103 ? -2.459 -8.988 -10.353 1.00 90.44 103 PRO A N 1
ATOM 837 C CA . PRO A 1 103 ? -3.031 -10.295 -10.049 1.00 90.44 103 PRO A CA 1
ATOM 838 C C . PRO A 1 103 ? -1.963 -11.320 -9.676 1.00 90.44 103 PRO A C 1
ATOM 840 O O . PRO A 1 103 ? -2.182 -12.117 -8.772 1.00 90.44 103 PRO A O 1
ATOM 843 N N . LYS A 1 104 ? -0.795 -11.282 -10.327 1.00 88.31 104 LYS A N 1
ATOM 844 C CA . LYS A 1 104 ? 0.289 -12.242 -10.084 1.00 88.31 104 LYS A CA 1
ATOM 845 C C . LYS A 1 104 ? 0.945 -12.025 -8.725 1.00 88.31 104 LYS A C 1
ATOM 847 O O . LYS A 1 104 ? 1.129 -12.990 -7.998 1.00 88.31 104 LYS A O 1
ATOM 852 N N . LEU A 1 105 ? 1.180 -10.768 -8.348 1.00 88.44 105 LEU A N 1
ATOM 853 C CA . LEU A 1 105 ? 1.688 -10.412 -7.021 1.00 88.44 105 LEU A CA 1
ATOM 854 C C . LEU A 1 105 ? 0.689 -10.771 -5.903 1.00 88.44 105 LEU A C 1
ATOM 856 O O . LEU A 1 105 ? 1.086 -11.106 -4.794 1.00 88.44 105 LEU A O 1
ATOM 860 N N . LEU A 1 106 ? -0.619 -10.727 -6.178 1.00 87.88 106 LEU A N 1
ATOM 861 C CA . LEU A 1 106 ? -1.652 -11.090 -5.200 1.00 87.88 106 LEU A CA 1
ATOM 862 C C . LEU A 1 106 ? -1.953 -12.595 -5.136 1.00 87.88 106 LEU A C 1
ATOM 864 O O . LEU A 1 106 ? -2.447 -13.060 -4.109 1.00 87.88 106 LEU A O 1
ATOM 868 N N . SER A 1 107 ? -1.655 -13.342 -6.203 1.00 83.44 107 SER A N 1
ATOM 869 C CA . SER A 1 107 ? -1.944 -14.782 -6.318 1.00 83.44 107 SER A CA 1
ATOM 870 C C . SER A 1 107 ? -0.867 -15.684 -5.704 1.00 83.44 107 SER A C 1
ATOM 872 O O . SER A 1 107 ? -1.069 -16.893 -5.648 1.00 83.44 107 SER A O 1
ATOM 874 N N . GLY A 1 108 ? 0.263 -15.133 -5.245 1.00 67.25 108 GLY A N 1
ATOM 875 C CA . GLY A 1 108 ? 1.354 -15.905 -4.642 1.00 67.25 108 GLY A CA 1
ATOM 876 C C . GLY A 1 108 ? 0.905 -16.734 -3.429 1.00 67.25 108 GLY A C 1
ATOM 877 O O . GLY A 1 108 ? 0.220 -16.237 -2.532 1.00 67.25 108 GLY A O 1
ATOM 878 N N . ASN A 1 109 ? 1.334 -18.000 -3.380 1.00 59.72 109 ASN A N 1
ATOM 879 C CA . ASN A 1 109 ? 0.814 -19.053 -2.492 1.00 59.72 109 ASN A CA 1
ATOM 880 C C . ASN A 1 109 ? 1.002 -18.837 -0.971 1.00 59.72 109 ASN A C 1
ATOM 882 O O . ASN A 1 109 ? 0.587 -19.684 -0.185 1.00 59.72 109 ASN A O 1
ATOM 886 N N . VAL A 1 110 ? 1.629 -17.748 -0.499 1.00 60.41 110 VAL A N 1
ATOM 887 C CA . VAL A 1 110 ? 2.048 -17.644 0.920 1.00 60.41 110 VAL A CA 1
ATOM 888 C C . VAL A 1 110 ? 1.905 -16.239 1.528 1.00 60.41 110 VAL A C 1
ATOM 890 O O . VAL A 1 110 ? 2.490 -15.967 2.569 1.00 60.41 110 VAL A O 1
ATOM 893 N N . GLN A 1 111 ? 1.163 -15.308 0.913 1.00 67.50 111 GLN A N 1
ATOM 894 C CA . GLN A 1 111 ? 1.054 -13.906 1.386 1.00 67.50 111 GLN A CA 1
ATOM 895 C C . GLN A 1 111 ? 2.403 -13.171 1.574 1.00 67.50 111 GLN A C 1
ATOM 897 O O . GLN A 1 111 ? 2.423 -12.050 2.076 1.00 67.50 111 GLN A O 1
ATOM 902 N N . LYS A 1 112 ? 3.531 -13.768 1.161 1.00 75.50 112 LYS A N 1
ATOM 903 C CA . LYS A 1 112 ? 4.881 -13.180 1.220 1.00 75.50 112 LYS A CA 1
ATOM 904 C C . LYS A 1 112 ? 4.974 -11.904 0.377 1.00 75.50 112 LYS A C 1
ATOM 906 O O . LYS A 1 112 ? 5.758 -11.008 0.673 1.00 75.50 112 LYS A O 1
ATOM 911 N N . ASP A 1 113 ? 4.122 -11.824 -0.634 1.00 78.38 113 ASP A N 1
ATOM 912 C CA . ASP A 1 113 ? 4.103 -10.811 -1.681 1.00 78.38 113 ASP A CA 1
ATOM 913 C C . ASP A 1 113 ? 3.185 -9.636 -1.320 1.00 78.38 113 ASP A C 1
ATOM 915 O O . ASP A 1 113 ? 3.378 -8.505 -1.771 1.00 78.38 113 ASP A O 1
ATOM 919 N N . TRP A 1 114 ? 2.191 -9.886 -0.463 1.00 87.75 114 TRP A N 1
ATOM 920 C CA . TRP A 1 114 ? 1.173 -8.907 -0.091 1.00 87.75 114 TRP A CA 1
ATOM 921 C C . TRP A 1 114 ? 1.748 -7.644 0.557 1.00 87.75 114 TRP A C 1
ATOM 923 O O . TRP A 1 114 ? 1.270 -6.567 0.200 1.00 87.75 114 TRP A O 1
ATOM 933 N N . PRO A 1 115 ? 2.784 -7.699 1.423 1.00 89.06 115 PRO A N 1
ATOM 934 C CA . PRO A 1 115 ? 3.398 -6.492 1.971 1.00 89.06 115 PRO A CA 1
ATOM 935 C C . PRO A 1 115 ? 3.921 -5.527 0.899 1.00 89.06 115 PRO A C 1
ATOM 937 O O . PRO A 1 115 ? 3.860 -4.311 1.082 1.00 89.06 115 PRO A O 1
ATOM 940 N N . TYR A 1 116 ? 4.394 -6.039 -0.243 1.00 90.19 116 TYR A N 1
ATOM 941 C CA . TYR A 1 116 ? 4.863 -5.199 -1.347 1.00 90.19 116 TYR A CA 1
ATOM 942 C C . TYR A 1 116 ? 3.700 -4.466 -2.011 1.00 90.19 116 TYR A C 1
ATOM 944 O O . TYR A 1 116 ? 3.786 -3.259 -2.229 1.00 90.19 116 TYR A O 1
ATOM 952 N N . PHE A 1 117 ? 2.592 -5.161 -2.281 1.00 92.50 117 PHE A N 1
ATOM 953 C CA . PHE A 1 117 ? 1.408 -4.512 -2.844 1.00 92.50 117 PHE A CA 1
ATOM 954 C C . PHE A 1 117 ? 0.744 -3.559 -1.845 1.00 92.50 117 PHE A C 1
ATOM 956 O O . PHE A 1 117 ? 0.372 -2.445 -2.204 1.00 92.50 117 PHE A O 1
ATOM 963 N N . GLN A 1 118 ? 0.663 -3.951 -0.571 1.00 92.88 118 GLN A N 1
ATOM 964 C CA . GLN A 1 118 ? 0.196 -3.094 0.515 1.00 92.88 118 GLN A CA 1
ATOM 965 C C . GLN A 1 118 ? 0.995 -1.790 0.560 1.00 92.88 118 GLN A C 1
ATOM 967 O O . GLN A 1 118 ? 0.403 -0.722 0.682 1.00 92.88 118 GLN A O 1
ATOM 972 N N . ARG A 1 119 ? 2.326 -1.851 0.432 1.00 94.31 119 ARG A N 1
ATOM 973 C CA . ARG A 1 119 ? 3.179 -0.657 0.401 1.00 94.31 119 ARG A CA 1
ATOM 974 C C . ARG A 1 119 ? 2.815 0.279 -0.752 1.00 94.31 119 ARG A C 1
ATOM 976 O O . ARG A 1 119 ? 2.704 1.477 -0.523 1.00 94.31 119 ARG A O 1
ATOM 983 N N . LEU A 1 120 ? 2.565 -0.258 -1.945 1.00 96.88 120 LEU A N 1
ATOM 984 C CA . LEU A 1 120 ? 2.124 0.537 -3.097 1.00 96.88 120 LEU A CA 1
ATOM 985 C C . LEU A 1 120 ? 0.746 1.167 -2.852 1.00 96.88 120 LEU A C 1
ATOM 987 O O . LEU A 1 120 ? 0.554 2.349 -3.120 1.00 96.88 120 LEU A O 1
ATOM 991 N N . LEU A 1 121 ? -0.204 0.424 -2.279 1.00 95.19 121 LEU A N 1
ATOM 992 C CA . LEU A 1 121 ? -1.503 0.989 -1.895 1.00 95.19 121 LEU A CA 1
ATOM 993 C C . LEU A 1 121 ? -1.358 2.113 -0.863 1.00 95.19 121 LEU A C 1
ATOM 995 O O . LEU A 1 121 ? -2.040 3.129 -0.964 1.00 95.19 121 LEU A O 1
ATOM 999 N N . VAL A 1 122 ? -0.454 1.964 0.108 1.00 94.12 122 VAL A N 1
ATOM 1000 C CA . VAL A 1 122 ? -0.149 3.023 1.079 1.00 94.12 122 VAL A CA 1
ATOM 1001 C C . VAL A 1 122 ? 0.440 4.248 0.381 1.00 94.12 122 VAL A C 1
ATOM 1003 O O . VAL A 1 122 ? -0.007 5.352 0.679 1.00 94.12 122 VAL A O 1
ATOM 1006 N N . ASP A 1 123 ? 1.371 4.079 -0.563 1.00 96.88 123 ASP A N 1
ATOM 1007 C CA . ASP A 1 123 ? 1.920 5.196 -1.347 1.00 96.88 123 ASP A CA 1
ATOM 1008 C C . ASP A 1 123 ? 0.801 5.958 -2.090 1.00 96.88 123 ASP A C 1
ATOM 1010 O O . ASP A 1 123 ? 0.753 7.190 -2.063 1.00 96.88 123 ASP A O 1
ATOM 1014 N N . LEU A 1 124 ? -0.142 5.229 -2.704 1.00 95.62 124 LEU A N 1
ATOM 1015 C CA . LEU A 1 124 ? -1.303 5.811 -3.385 1.00 95.62 124 LEU A CA 1
ATOM 1016 C C . LEU A 1 124 ? -2.212 6.567 -2.411 1.00 95.62 124 LEU A C 1
ATOM 1018 O O . LEU A 1 124 ? -2.575 7.714 -2.667 1.00 95.62 124 LEU A O 1
ATOM 1022 N N . PHE A 1 125 ? -2.575 5.957 -1.281 1.00 92.75 125 PHE A N 1
ATOM 1023 C CA . PHE A 1 125 ? -3.454 6.600 -0.307 1.00 92.75 125 PHE A CA 1
ATOM 1024 C C . PHE A 1 125 ? -2.799 7.805 0.365 1.00 92.75 125 PHE A C 1
ATOM 1026 O O . PHE A 1 125 ? -3.483 8.795 0.603 1.00 92.75 125 PHE A O 1
ATOM 1033 N N . GLN A 1 126 ? -1.490 7.775 0.624 1.00 92.25 126 GLN A N 1
ATOM 1034 C CA . GLN A 1 126 ? -0.758 8.936 1.137 1.00 92.25 126 GLN A CA 1
ATOM 1035 C C . GLN A 1 126 ? -0.750 10.090 0.135 1.00 92.25 126 GLN A C 1
ATOM 1037 O O . GLN A 1 126 ? -0.914 11.242 0.531 1.00 92.25 126 GLN A O 1
ATOM 1042 N N . PHE A 1 127 ? -0.599 9.787 -1.155 1.00 93.56 127 PHE A N 1
ATOM 1043 C CA . PHE A 1 127 ? -0.714 10.783 -2.215 1.00 93.56 127 PHE A CA 1
ATOM 1044 C C . PHE A 1 127 ? -2.129 11.368 -2.318 1.00 93.56 127 PHE A C 1
ATOM 1046 O O . PHE A 1 127 ? -2.294 12.579 -2.460 1.00 93.56 127 PHE A O 1
ATOM 1053 N N . MET A 1 128 ? -3.154 10.519 -2.230 1.00 90.19 128 MET A N 1
ATOM 1054 C CA . MET A 1 128 ? -4.550 10.925 -2.392 1.00 90.19 128 MET A CA 1
ATOM 1055 C C . MET A 1 128 ? -5.159 11.575 -1.146 1.00 90.19 128 MET A C 1
ATOM 1057 O O . MET A 1 128 ? -6.145 12.297 -1.279 1.00 90.19 128 MET A O 1
ATOM 1061 N N . GLU A 1 129 ? -4.619 11.338 0.050 1.00 88.50 129 GLU A N 1
ATOM 1062 C CA . GLU A 1 129 ? -5.206 11.787 1.321 1.00 88.50 129 GLU A CA 1
ATOM 1063 C C . GLU A 1 129 ? -5.609 13.272 1.331 1.00 88.50 129 GLU A C 1
ATOM 1065 O O . GLU A 1 129 ? -6.764 13.553 1.678 1.00 88.50 129 GLU A O 1
ATOM 1070 N N . PRO A 1 130 ? -4.764 14.221 0.875 1.00 85.12 130 PRO A N 1
ATOM 1071 C CA . PRO A 1 130 ? -5.129 15.633 0.904 1.00 85.12 130 PRO A CA 1
ATOM 1072 C C . PRO A 1 130 ? -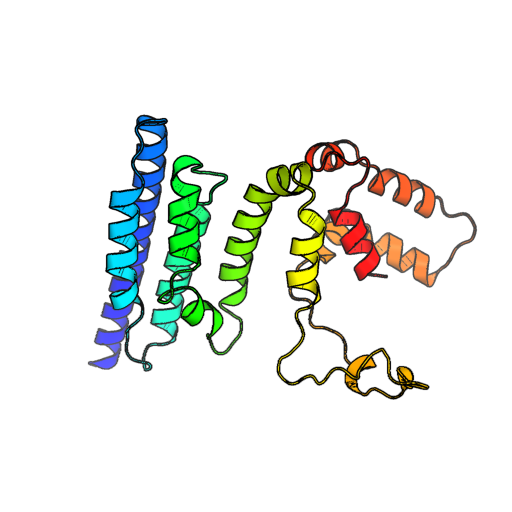6.290 15.947 -0.045 1.00 85.12 130 PRO A C 1
ATOM 1074 O O . PRO A 1 130 ? -7.134 16.789 0.258 1.00 85.12 130 PRO A O 1
ATOM 1077 N N . LEU A 1 131 ? -6.345 15.252 -1.185 1.00 85.19 131 LEU A N 1
ATOM 1078 C CA . LEU A 1 131 ? -7.378 15.416 -2.206 1.00 85.19 131 LEU A CA 1
ATOM 1079 C C . LEU A 1 131 ? -8.714 14.842 -1.723 1.00 85.19 131 LEU A C 1
ATOM 1081 O O . LEU A 1 131 ? -9.743 15.503 -1.821 1.00 85.19 131 LEU A O 1
ATOM 1085 N N . LEU A 1 132 ? -8.687 13.641 -1.142 1.00 86.31 132 LEU A N 1
ATOM 1086 C CA . LEU A 1 132 ? -9.869 12.959 -0.611 1.00 86.31 132 LEU A CA 1
ATOM 1087 C C . LEU A 1 132 ? -10.477 13.697 0.579 1.00 86.31 132 LEU A C 1
ATOM 1089 O O . LEU A 1 132 ? -11.699 13.724 0.713 1.00 86.31 132 LEU A O 1
ATOM 1093 N N . ARG A 1 133 ? -9.639 14.309 1.426 1.00 81.12 133 ARG A N 1
ATOM 1094 C CA . ARG A 1 133 ? -10.104 15.161 2.526 1.00 81.12 133 ARG A CA 1
ATOM 1095 C C . ARG A 1 133 ? -10.880 16.364 1.997 1.00 81.12 133 ARG A C 1
ATOM 1097 O O . ARG A 1 133 ? -11.947 16.656 2.518 1.00 81.12 133 ARG A O 1
ATOM 1104 N N . ASN A 1 134 ? -10.354 17.047 0.982 1.00 81.88 134 ASN A N 1
ATOM 1105 C CA . ASN A 1 134 ? -10.997 18.240 0.425 1.00 81.88 134 ASN A CA 1
ATOM 1106 C C . ASN A 1 134 ? -12.260 17.907 -0.385 1.00 81.88 134 ASN A C 1
ATOM 1108 O O . ASN A 1 134 ? -13.172 18.720 -0.439 1.00 81.88 134 ASN A O 1
ATOM 1112 N N . ALA A 1 135 ? -12.308 16.730 -1.013 1.00 82.56 135 ALA A N 1
ATOM 1113 C CA . ALA A 1 135 ? -13.447 16.269 -1.806 1.00 82.56 135 ALA A CA 1
ATOM 1114 C C . ALA A 1 135 ? -14.519 15.522 -0.987 1.00 82.56 135 ALA A C 1
ATOM 1116 O O . ALA A 1 135 ? -15.463 15.002 -1.569 1.00 82.56 135 ALA A O 1
ATOM 1117 N N . GLU A 1 136 ? -14.347 15.393 0.334 1.00 77.94 136 GLU A N 1
ATOM 1118 C CA . GLU A 1 136 ? -15.227 14.624 1.235 1.00 77.94 136 GLU A CA 1
ATOM 1119 C C . GLU A 1 136 ? -15.394 13.132 0.859 1.00 77.94 136 GLU A C 1
ATOM 1121 O O . GLU A 1 136 ? -16.260 12.422 1.369 1.00 77.94 136 GLU A O 1
ATOM 1126 N N . LEU A 1 137 ? -14.492 12.593 0.033 1.00 81.69 137 LEU A N 1
ATOM 1127 C CA . LEU A 1 137 ? -14.514 11.201 -0.438 1.00 81.69 137 LEU A CA 1
ATOM 1128 C C . LEU A 1 137 ? -13.846 10.209 0.531 1.00 81.69 137 LEU A C 1
ATOM 1130 O O . LEU A 1 137 ? -13.667 9.033 0.207 1.00 81.69 137 LEU A O 1
ATOM 1134 N N . GLY A 1 138 ? -13.488 10.649 1.739 1.00 79.62 138 GLY A N 1
ATOM 1135 C CA . GLY A 1 138 ? -12.859 9.791 2.746 1.00 79.62 138 GLY A CA 1
ATOM 1136 C C . GLY A 1 138 ? -13.754 8.636 3.214 1.00 79.62 138 GLY A C 1
ATOM 1137 O O . GLY A 1 138 ? -13.268 7.523 3.421 1.00 79.62 138 GLY A O 1
ATOM 1138 N N . TYR A 1 139 ? -15.064 8.871 3.347 1.00 83.81 139 TYR A N 1
ATOM 1139 C CA . TYR A 1 139 ? -16.007 7.854 3.823 1.00 83.81 139 TYR A CA 1
ATOM 1140 C C . TYR A 1 139 ? -16.224 6.712 2.809 1.00 83.81 139 TYR A C 1
ATOM 1142 O O . TYR A 1 139 ? -16.028 5.554 3.190 1.00 83.81 139 TYR A O 1
ATOM 1150 N N . PRO A 1 140 ? -16.522 6.983 1.519 1.00 86.00 140 PRO A N 1
ATOM 1151 C CA . PRO A 1 140 ? -16.604 5.932 0.503 1.00 86.00 140 PRO A CA 1
ATOM 1152 C C . PRO A 1 140 ? -15.337 5.074 0.415 1.00 86.00 140 PRO A C 1
ATOM 1154 O O . PRO A 1 140 ? -15.424 3.847 0.390 1.00 86.00 140 PRO A O 1
ATOM 1157 N N . MET A 1 141 ? -14.156 5.702 0.449 1.00 85.31 141 MET A N 1
ATOM 1158 C CA . MET A 1 141 ? -12.878 4.984 0.403 1.00 85.31 141 MET A CA 1
ATOM 1159 C C . MET A 1 141 ? -12.694 4.049 1.601 1.00 85.31 141 MET A C 1
ATOM 1161 O O . MET A 1 141 ? -12.279 2.900 1.442 1.00 85.31 141 MET A O 1
ATOM 1165 N N . ARG A 1 142 ? -13.057 4.506 2.805 1.00 87.81 142 ARG A N 1
ATOM 1166 C CA . ARG A 1 142 ? -13.026 3.679 4.017 1.00 87.81 142 ARG A CA 1
ATOM 1167 C C . ARG A 1 142 ? -13.972 2.483 3.907 1.00 87.81 142 ARG A C 1
ATOM 1169 O O . ARG A 1 142 ? -13.603 1.384 4.312 1.00 87.81 142 ARG A O 1
ATOM 1176 N N . ASN A 1 143 ? -15.164 2.677 3.350 1.00 90.25 143 ASN A N 1
ATOM 1177 C CA . ASN A 1 143 ? -16.146 1.606 3.213 1.00 90.25 143 ASN A CA 1
ATOM 1178 C C . ASN A 1 143 ? -15.691 0.511 2.248 1.00 90.25 143 ASN A C 1
ATOM 1180 O O . ASN A 1 143 ? -15.913 -0.659 2.539 1.00 90.25 143 ASN A O 1
ATOM 1184 N N . ILE A 1 144 ? -15.008 0.850 1.151 1.00 90.44 144 ILE A N 1
ATOM 1185 C CA . ILE A 1 144 ? -14.460 -0.158 0.225 1.00 90.44 144 ILE A CA 1
ATOM 1186 C C . ILE A 1 144 ? -13.487 -1.095 0.954 1.00 90.44 144 ILE A C 1
ATOM 1188 O O . ILE A 1 144 ? -13.523 -2.303 0.748 1.00 90.44 144 ILE A O 1
ATOM 1192 N N . VAL A 1 145 ? -12.653 -0.556 1.848 1.00 90.25 145 VAL A N 1
ATOM 1193 C CA . VAL A 1 145 ? -11.694 -1.363 2.616 1.00 90.25 145 VAL A CA 1
ATOM 1194 C C . VAL A 1 145 ? -12.385 -2.165 3.722 1.00 90.25 145 VAL A C 1
ATOM 1196 O O . VAL A 1 145 ? -12.098 -3.345 3.889 1.00 90.25 145 VAL A O 1
ATOM 1199 N N . LEU A 1 146 ? -13.301 -1.553 4.479 1.00 90.94 146 LEU A N 1
ATOM 1200 C CA . LEU A 1 146 ? -13.939 -2.202 5.635 1.00 90.94 146 LEU A CA 1
ATOM 1201 C C . LEU A 1 146 ? -15.074 -3.162 5.280 1.00 90.94 146 LEU A C 1
ATOM 1203 O O . LEU A 1 146 ? -15.448 -3.983 6.109 1.00 90.94 146 LEU A O 1
ATOM 1207 N N . SER A 1 147 ? -15.623 -3.064 4.071 1.00 92.19 147 SER A N 1
ATOM 1208 C CA . SER A 1 147 ? -16.605 -4.025 3.560 1.00 92.19 147 SER A CA 1
ATOM 1209 C C . SER A 1 147 ? -15.963 -5.304 3.023 1.00 92.19 147 SER A C 1
ATOM 1211 O O . SER A 1 147 ? -16.682 -6.237 2.676 1.00 92.19 147 SER A O 1
ATOM 1213 N N . ALA A 1 148 ? -14.629 -5.382 2.956 1.00 91.31 148 ALA A N 1
ATOM 1214 C CA . ALA A 1 148 ? -13.939 -6.597 2.556 1.00 91.31 148 ALA A CA 1
ATOM 1215 C C . ALA A 1 148 ? -14.005 -7.655 3.671 1.00 91.31 148 ALA A C 1
ATOM 1217 O O . ALA A 1 148 ? -13.592 -7.412 4.803 1.00 91.31 148 ALA A O 1
ATOM 1218 N N . PHE A 1 149 ? -14.468 -8.855 3.326 1.00 89.94 149 PHE A N 1
ATOM 1219 C CA . PHE A 1 149 ? -14.499 -10.022 4.209 1.00 89.94 149 PHE A CA 1
ATOM 1220 C C . PHE A 1 149 ? -13.989 -11.276 3.470 1.00 89.94 149 PHE A C 1
ATOM 1222 O O . PHE A 1 149 ? -13.923 -11.282 2.234 1.00 89.94 149 PHE A O 1
ATOM 1229 N N . PRO A 1 150 ? -13.576 -12.339 4.189 1.00 89.19 150 PRO A N 1
ATOM 1230 C CA . PRO A 1 150 ? -13.062 -13.558 3.568 1.00 89.19 150 PRO A CA 1
ATOM 1231 C C . PRO A 1 150 ? -14.070 -14.189 2.600 1.00 89.19 150 PRO A C 1
ATOM 1233 O O . PRO A 1 150 ? -15.245 -14.328 2.921 1.00 89.19 150 PRO A O 1
ATOM 1236 N N . ARG A 1 151 ? -13.611 -14.636 1.422 1.00 86.94 151 ARG A N 1
ATOM 1237 C CA . ARG A 1 151 ? -14.493 -15.189 0.368 1.00 86.94 151 ARG A CA 1
ATOM 1238 C C . ARG A 1 151 ? -15.286 -16.428 0.800 1.00 86.94 151 ARG A C 1
ATOM 1240 O O . ARG A 1 151 ? -16.308 -16.736 0.200 1.00 86.94 151 ARG A O 1
ATOM 1247 N N . ASN A 1 152 ? -14.790 -17.160 1.791 1.00 87.56 152 ASN A N 1
ATOM 1248 C CA . ASN A 1 152 ? -15.427 -18.347 2.356 1.00 87.56 152 ASN A CA 1
ATOM 1249 C C . ASN A 1 152 ? -16.422 -18.028 3.487 1.00 87.56 152 ASN A C 1
ATOM 1251 O O . ASN A 1 152 ? -17.089 -18.943 3.963 1.00 87.56 152 ASN A O 1
ATOM 1255 N N . MET A 1 153 ? -16.532 -16.767 3.912 1.00 86.62 153 MET A N 1
ATOM 1256 C CA . MET A 1 153 ? -17.477 -16.331 4.937 1.00 86.62 153 MET A CA 1
ATOM 1257 C C . MET A 1 153 ? -18.852 -16.060 4.317 1.00 86.62 153 MET A C 1
ATOM 1259 O O . MET A 1 153 ? -18.961 -15.530 3.209 1.00 86.62 153 MET A O 1
ATOM 1263 N N . ARG A 1 154 ? -19.917 -16.405 5.044 1.00 85.12 154 ARG A N 1
ATOM 1264 C CA . ARG A 1 154 ? -21.300 -16.096 4.664 1.00 85.12 154 ARG A CA 1
ATOM 1265 C C . ARG A 1 154 ? -21.910 -15.195 5.721 1.00 85.12 154 ARG A C 1
ATOM 1267 O O . ARG A 1 154 ? -22.167 -15.638 6.834 1.00 85.12 154 ARG A O 1
ATOM 1274 N N . LEU A 1 155 ? -22.132 -13.937 5.363 1.00 86.19 155 LEU A N 1
ATOM 1275 C CA . LEU A 1 155 ? -22.746 -12.978 6.270 1.00 86.19 155 LEU A CA 1
ATOM 1276 C C . LEU A 1 155 ? -24.261 -13.230 6.347 1.00 86.19 155 LEU A C 1
ATOM 1278 O O . LEU A 1 155 ? -24.898 -13.347 5.296 1.00 86.19 155 LEU A O 1
ATOM 1282 N N . PRO A 1 156 ? -24.845 -13.329 7.554 1.00 88.06 156 PRO A N 1
ATOM 1283 C CA . PRO A 1 156 ? -26.295 -13.352 7.702 1.00 88.06 156 PRO A CA 1
ATOM 1284 C C . PRO A 1 156 ? -26.890 -11.997 7.293 1.00 88.06 156 PRO A C 1
ATOM 1286 O O . PRO A 1 156 ? -26.233 -10.964 7.430 1.00 88.06 156 PRO A O 1
ATOM 1289 N N . ASP A 1 157 ? -28.138 -11.989 6.816 1.00 88.94 157 ASP A N 1
ATOM 1290 C CA . ASP A 1 157 ? -28.846 -10.742 6.508 1.00 88.94 157 ASP A CA 1
ATOM 1291 C C . ASP A 1 157 ? -29.094 -9.953 7.812 1.00 88.94 157 ASP A C 1
ATOM 1293 O O . ASP A 1 157 ? -29.787 -10.469 8.702 1.00 88.94 157 ASP A O 1
ATOM 1297 N N . PRO A 1 158 ? -28.569 -8.715 7.937 1.00 90.25 158 PRO A N 1
ATOM 1298 C CA . PRO A 1 158 ? -28.751 -7.878 9.122 1.00 90.25 158 PRO A CA 1
ATOM 1299 C C . PRO A 1 158 ? -30.215 -7.582 9.465 1.00 90.25 158 PRO A C 1
ATOM 1301 O O . PRO A 1 158 ? -30.526 -7.308 10.620 1.00 90.25 158 PRO A O 1
ATOM 1304 N N . SER A 1 159 ? -31.111 -7.630 8.476 1.00 93.12 159 SER A N 1
ATOM 1305 C CA . SER A 1 159 ? -32.539 -7.328 8.637 1.00 93.12 159 SER A CA 1
ATOM 1306 C C . SER A 1 159 ? -33.354 -8.539 9.098 1.00 93.12 159 SER A C 1
ATOM 1308 O O . SER A 1 159 ? -34.568 -8.431 9.280 1.00 93.12 159 SER A O 1
ATOM 1310 N N . THR A 1 160 ? -32.713 -9.698 9.289 1.00 89.88 160 THR A N 1
ATOM 1311 C CA . THR A 1 160 ? -33.391 -10.913 9.752 1.00 89.88 160 THR A CA 1
ATOM 1312 C C . THR A 1 160 ? -33.915 -10.703 11.177 1.00 89.88 160 THR A C 1
ATOM 1314 O O . THR A 1 160 ? -33.118 -10.478 12.095 1.00 89.88 160 THR A O 1
ATOM 1317 N N . PRO A 1 161 ? -35.237 -10.803 11.414 1.00 90.06 161 PRO A N 1
ATOM 1318 C CA . PRO A 1 161 ? -35.782 -10.632 12.752 1.00 90.06 161 PRO A CA 1
ATOM 1319 C C . PRO A 1 161 ? -35.259 -11.734 13.682 1.00 90.06 161 PRO A C 1
ATOM 1321 O O . PRO A 1 161 ? -35.219 -12.907 13.316 1.00 90.06 161 PRO A O 1
ATOM 1324 N N . ASN A 1 162 ? -34.893 -11.354 14.908 1.00 88.56 162 ASN A N 1
ATOM 1325 C CA . ASN A 1 162 ? -34.360 -12.252 15.943 1.00 88.56 162 ASN A CA 1
ATOM 1326 C C . ASN A 1 162 ? -33.034 -12.956 15.583 1.00 88.56 162 ASN A C 1
ATOM 1328 O O . ASN A 1 162 ? -32.757 -14.043 16.098 1.00 88.56 162 ASN A O 1
ATOM 1332 N N . LEU A 1 163 ? -32.200 -12.349 14.732 1.00 89.06 163 LEU A N 1
ATOM 1333 C CA . LEU A 1 163 ? -30.846 -12.837 14.469 1.00 89.06 163 LEU A CA 1
ATOM 1334 C C . LEU A 1 163 ? -30.026 -12.894 15.770 1.00 89.06 163 LEU A C 1
ATOM 1336 O O . LEU A 1 163 ? -29.754 -11.875 16.403 1.00 89.06 163 LEU A O 1
ATOM 1340 N N . LYS A 1 164 ? -29.601 -14.098 16.160 1.00 86.44 164 LYS A N 1
ATOM 1341 C CA . LYS A 1 164 ? -28.769 -14.322 17.349 1.00 86.44 164 LYS A CA 1
ATOM 1342 C C . LYS A 1 164 ? -27.292 -14.255 16.975 1.00 86.44 164 LYS A C 1
ATOM 1344 O O . LYS A 1 164 ? -26.698 -15.269 16.615 1.00 86.44 164 LYS A O 1
ATOM 1349 N N . ILE A 1 165 ? -26.718 -13.057 17.061 1.00 86.38 165 ILE A N 1
ATOM 1350 C CA . ILE A 1 165 ? -25.312 -12.788 16.718 1.00 86.38 165 ILE A CA 1
ATOM 1351 C C . ILE A 1 165 ? -24.366 -13.668 17.548 1.00 86.38 165 ILE A C 1
ATOM 1353 O O . ILE A 1 165 ? -23.418 -14.217 16.999 1.00 86.38 165 ILE A O 1
ATOM 1357 N N . ASP A 1 166 ? -24.684 -13.894 18.825 1.00 85.94 166 ASP A N 1
ATOM 1358 C CA . ASP A 1 166 ? -23.864 -14.690 19.753 1.00 85.94 166 ASP A CA 1
ATOM 1359 C C . ASP A 1 166 ? -23.729 -16.174 19.367 1.00 85.94 166 ASP A C 1
ATOM 1361 O O . ASP A 1 166 ? -22.866 -16.878 19.884 1.00 85.94 166 ASP A O 1
ATOM 1365 N N . LEU A 1 167 ? -24.589 -16.674 18.473 1.00 86.50 167 LEU A N 1
ATOM 1366 C CA . LEU A 1 167 ? -24.541 -18.059 17.992 1.00 86.50 167 LEU A CA 1
ATOM 1367 C C . LEU A 1 167 ? -23.687 -18.228 16.732 1.00 86.50 167 LEU A C 1
ATOM 1369 O O . LEU A 1 167 ? -23.470 -19.355 16.284 1.00 86.50 167 LEU A O 1
ATOM 1373 N N . LEU A 1 168 ? -23.239 -17.132 16.122 1.00 86.19 168 LEU A N 1
ATOM 1374 C CA . LEU A 1 168 ? -22.422 -17.186 14.919 1.00 86.19 168 LEU A CA 1
ATOM 1375 C C . LEU A 1 168 ? -21.029 -17.707 15.280 1.00 86.19 168 LEU A C 1
ATOM 1377 O O . LEU A 1 168 ? -20.332 -17.122 16.099 1.00 86.19 168 LEU A O 1
ATOM 1381 N N . VAL A 1 169 ? -20.596 -18.788 14.631 1.00 84.25 169 VAL A N 1
ATOM 1382 C CA . VAL A 1 169 ? -19.290 -19.421 14.897 1.00 84.25 169 VAL A CA 1
ATOM 1383 C C . VAL A 1 169 ? -18.133 -18.433 14.692 1.00 84.25 169 VAL A C 1
ATOM 1385 O O . VAL A 1 169 ? -17.15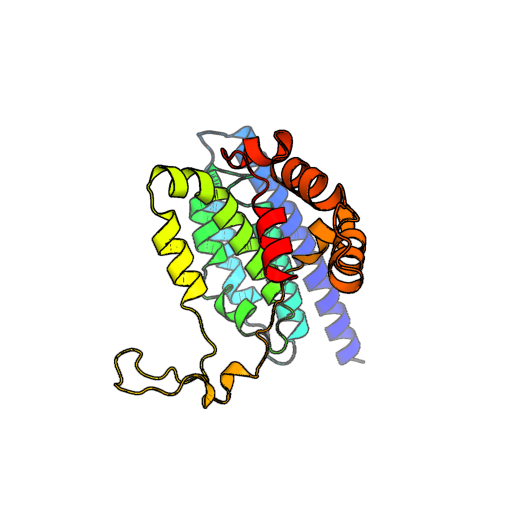5 -18.440 15.445 1.00 84.25 169 VAL A O 1
ATOM 1388 N N . ASP A 1 170 ? -18.280 -17.536 13.718 1.00 85.12 170 ASP A N 1
ATOM 1389 C CA . ASP A 1 170 ? -17.237 -16.604 13.296 1.00 85.12 170 ASP A CA 1
ATOM 1390 C C . ASP A 1 170 ? -16.909 -15.526 14.343 1.00 85.12 170 ASP A C 1
ATOM 1392 O O . ASP A 1 170 ? -15.806 -14.989 14.318 1.00 85.12 170 ASP A O 1
ATOM 1396 N N . ILE A 1 171 ? -17.799 -15.229 15.304 1.00 86.94 171 ILE A N 1
ATOM 1397 C CA . ILE A 1 171 ? -17.546 -14.184 16.325 1.00 86.94 171 ILE A CA 1
ATOM 1398 C C . ILE A 1 171 ? -16.423 -14.571 17.285 1.00 86.94 171 ILE A C 1
ATOM 1400 O O . ILE A 1 171 ? -15.792 -13.713 17.895 1.00 86.94 171 ILE A O 1
ATOM 1404 N N . SER A 1 172 ? -16.202 -15.878 17.443 1.00 85.81 172 SER A N 1
ATOM 1405 C CA . SER A 1 172 ? -15.156 -16.423 18.304 1.00 85.81 172 SER A CA 1
ATOM 1406 C C . SER A 1 172 ? -13.783 -16.407 17.629 1.00 85.81 172 SER A C 1
ATOM 1408 O O . SER A 1 172 ? -12.763 -16.586 18.296 1.00 85.81 172 SER A O 1
ATOM 1410 N N . GLN A 1 173 ? -13.739 -16.189 16.310 1.00 87.25 173 GLN A N 1
ATOM 1411 C CA . GLN A 1 173 ? -12.499 -16.170 15.551 1.00 87.25 173 GLN A CA 1
ATOM 1412 C C . GLN A 1 173 ? -11.893 -14.769 15.536 1.00 87.25 173 GLN A C 1
ATOM 1414 O O . GLN A 1 173 ? -12.502 -13.800 15.087 1.00 87.25 173 GLN A O 1
ATOM 1419 N N . LEU A 1 174 ? -10.645 -14.672 15.991 1.00 86.31 174 LEU A N 1
ATOM 1420 C CA . LEU A 1 174 ? -9.898 -13.422 15.941 1.00 86.31 174 LEU A CA 1
ATOM 1421 C C . LEU A 1 174 ? -9.556 -13.059 14.486 1.00 86.31 174 LEU A C 1
ATOM 1423 O O . LEU A 1 174 ? -9.023 -13.899 13.751 1.00 86.31 174 LEU A O 1
ATOM 1427 N N . PRO A 1 175 ? -9.796 -11.807 14.062 1.00 88.06 175 PRO A N 1
ATOM 1428 C CA . PRO A 1 175 ? -9.394 -11.356 12.743 1.00 88.06 175 PRO A CA 1
ATOM 1429 C C . PRO A 1 175 ? -7.868 -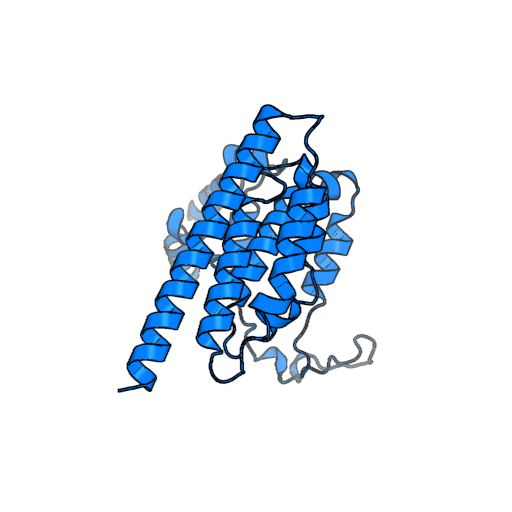11.320 12.631 1.00 88.06 175 PRO A C 1
ATOM 1431 O O . PRO A 1 175 ? -7.145 -10.994 13.576 1.00 88.06 175 PRO A O 1
ATOM 1434 N N . ARG A 1 176 ? -7.357 -11.616 11.435 1.00 86.44 176 ARG A N 1
ATOM 1435 C CA . ARG A 1 176 ? -5.920 -11.569 11.172 1.00 86.44 176 ARG A CA 1
ATOM 1436 C C . ARG A 1 176 ? -5.464 -10.136 10.909 1.00 86.44 176 ARG A C 1
ATOM 1438 O O . ARG A 1 176 ? -5.780 -9.562 9.870 1.00 86.44 176 ARG A O 1
ATOM 1445 N N . ILE A 1 177 ? -4.661 -9.589 11.816 1.00 85.88 177 ILE A N 1
ATOM 1446 C CA . ILE A 1 177 ? -4.068 -8.254 11.689 1.00 85.88 177 ILE A CA 1
ATOM 1447 C C . ILE A 1 177 ? -2.613 -8.407 11.234 1.00 85.88 177 ILE A C 1
ATOM 1449 O O . ILE A 1 177 ? -1.788 -8.963 11.952 1.00 85.88 177 ILE A O 1
ATOM 1453 N N . LEU A 1 178 ? -2.302 -7.938 10.022 1.00 82.31 178 LEU A N 1
ATOM 1454 C CA . LEU A 1 178 ? -0.948 -7.987 9.442 1.00 82.31 178 LEU A CA 1
ATOM 1455 C C . LEU A 1 178 ? -0.151 -6.688 9.648 1.00 82.31 178 LEU A C 1
ATOM 1457 O O . LEU A 1 178 ? 1.044 -6.642 9.370 1.00 82.31 178 LEU A O 1
ATOM 1461 N N . SER A 1 179 ? -0.809 -5.625 10.111 1.00 79.38 179 SER A N 1
ATOM 1462 C CA . SER A 1 179 ? -0.197 -4.311 10.308 1.00 79.38 179 SER A CA 1
ATOM 1463 C C . SER A 1 179 ? 0.557 -4.234 11.634 1.00 79.38 179 SER A C 1
ATOM 1465 O O . SER A 1 179 ? 0.034 -4.629 12.673 1.00 79.38 179 SER A O 1
ATOM 1467 N N . GLU A 1 180 ? 1.737 -3.613 11.629 1.00 76.06 180 GLU A N 1
ATOM 1468 C CA . GLU A 1 180 ? 2.531 -3.337 12.835 1.00 76.06 180 GLU A CA 1
ATOM 1469 C C . GLU A 1 180 ? 1.969 -2.155 13.657 1.00 76.06 180 GLU A C 1
ATOM 1471 O O . GLU A 1 180 ? 2.677 -1.196 13.968 1.00 76.06 180 GLU A O 1
ATOM 1476 N N . MET A 1 181 ? 0.683 -2.184 14.026 1.00 70.12 181 MET A N 1
ATOM 1477 C CA . MET A 1 181 ? 0.061 -1.093 14.800 1.00 70.12 181 MET A CA 1
ATOM 1478 C C . MET A 1 181 ? 0.664 -0.942 16.208 1.00 70.12 181 MET A C 1
ATOM 1480 O O . MET A 1 181 ? 0.682 0.157 16.764 1.00 70.12 181 MET A O 1
ATOM 1484 N N . ASP A 1 182 ? 1.247 -2.012 16.747 1.00 70.88 182 ASP A N 1
ATOM 1485 C CA . ASP A 1 182 ? 1.953 -2.028 18.031 1.00 70.88 182 ASP A CA 1
ATOM 1486 C C . ASP A 1 182 ? 3.253 -1.216 18.037 1.00 70.88 182 ASP A C 1
ATOM 1488 O O . ASP A 1 182 ? 3.746 -0.858 19.112 1.00 70.88 182 ASP A O 1
ATOM 1492 N N . ALA A 1 183 ? 3.845 -0.939 16.870 1.00 77.19 183 ALA A N 1
ATOM 1493 C CA . ALA A 1 183 ? 5.128 -0.246 16.785 1.00 77.19 183 ALA A CA 1
ATOM 1494 C C . ALA A 1 183 ? 5.055 1.126 17.468 1.00 77.19 183 ALA A C 1
ATOM 1496 O O . ALA A 1 183 ? 5.907 1.456 18.290 1.00 77.19 183 ALA A O 1
ATOM 1497 N N . THR A 1 184 ? 3.977 1.879 17.234 1.00 77.50 184 THR A N 1
ATOM 1498 C CA . THR A 1 184 ? 3.771 3.210 17.823 1.00 77.50 184 THR A CA 1
ATOM 1499 C C . THR A 1 184 ? 3.647 3.163 19.351 1.00 77.50 184 THR A C 1
ATOM 1501 O O . THR A 1 184 ? 4.208 4.019 20.040 1.00 77.50 184 THR A O 1
ATOM 1504 N N . LEU A 1 185 ? 2.976 2.142 19.899 1.00 81.00 185 LEU A N 1
ATOM 1505 C CA . LEU A 1 185 ? 2.843 1.943 21.349 1.00 81.00 185 LEU A CA 1
ATOM 1506 C C . LEU A 1 185 ? 4.175 1.547 21.999 1.00 81.00 185 LEU A C 1
ATOM 1508 O O . LEU A 1 185 ? 4.499 2.022 23.092 1.00 81.00 185 LEU A O 1
ATOM 1512 N N . LYS A 1 186 ? 4.966 0.711 21.314 1.00 79.81 186 LYS A N 1
ATOM 1513 C CA . LYS A 1 186 ? 6.303 0.289 21.758 1.00 79.81 186 LYS A CA 1
ATOM 1514 C C . LYS A 1 186 ? 7.294 1.452 21.742 1.00 79.81 186 LYS A C 1
ATOM 1516 O O . LYS A 1 186 ? 7.975 1.673 22.740 1.00 79.81 186 LYS A O 1
ATOM 1521 N N . THR A 1 187 ? 7.338 2.240 20.664 1.00 77.56 187 THR A N 1
ATOM 1522 C CA . THR A 1 187 ? 8.241 3.399 20.538 1.00 77.56 187 THR A CA 1
ATOM 1523 C C . THR A 1 187 ? 8.000 4.431 21.636 1.00 77.56 187 THR A C 1
ATOM 1525 O O . THR A 1 187 ? 8.954 4.977 22.184 1.00 77.56 187 THR A O 1
ATOM 1528 N N . LYS A 1 188 ? 6.736 4.669 22.011 1.00 75.75 188 LYS A N 1
ATOM 1529 C CA . LYS A 1 188 ? 6.388 5.608 23.090 1.00 75.75 188 LYS A CA 1
ATOM 1530 C C . LYS A 1 188 ? 6.468 4.994 24.498 1.00 75.75 188 LYS A C 1
ATOM 1532 O O . LYS A 1 188 ? 6.119 5.675 25.457 1.00 75.75 188 LYS A O 1
ATOM 1537 N N . LYS A 1 189 ? 6.921 3.736 24.638 1.00 77.06 189 LYS A N 1
ATOM 1538 C CA . LYS A 1 189 ? 6.944 2.955 25.897 1.00 77.06 189 LYS A CA 1
ATOM 1539 C C . LYS A 1 189 ? 5.588 2.905 26.620 1.00 77.06 189 LYS A C 1
ATOM 1541 O O . LYS A 1 189 ? 5.532 2.661 27.817 1.00 77.06 189 LYS A O 1
ATOM 1546 N N . MET A 1 190 ? 4.490 3.114 25.895 1.00 78.62 190 MET A N 1
ATOM 1547 C CA . MET A 1 190 ? 3.152 3.237 26.479 1.00 78.62 190 MET A CA 1
ATOM 1548 C C . MET A 1 190 ? 2.504 1.886 26.760 1.00 78.62 190 MET A C 1
ATOM 1550 O O . MET A 1 190 ? 1.637 1.809 27.618 1.00 78.62 190 MET A O 1
ATOM 1554 N N . LYS A 1 191 ? 2.912 0.828 26.050 1.00 83.62 191 LYS A N 1
ATOM 1555 C CA . LYS A 1 191 ? 2.332 -0.513 26.210 1.00 83.62 191 LYS A CA 1
ATOM 1556 C C . LYS A 1 191 ? 2.413 -1.003 27.660 1.00 83.62 191 LYS A C 1
ATOM 1558 O O . LYS A 1 191 ? 1.407 -1.422 28.214 1.00 83.62 191 LYS A O 1
ATOM 1563 N N . ASN A 1 192 ? 3.579 -0.852 28.287 1.00 84.81 192 ASN A N 1
ATOM 1564 C CA . ASN A 1 192 ? 3.789 -1.261 29.676 1.00 84.81 192 ASN A CA 1
ATOM 1565 C C . ASN A 1 192 ? 2.935 -0.432 30.647 1.00 84.81 192 ASN A C 1
ATOM 1567 O O . ASN A 1 192 ? 2.289 -1.013 31.512 1.00 84.81 192 ASN A O 1
ATOM 1571 N N . ASP A 1 193 ? 2.888 0.894 30.462 1.00 83.62 193 ASP A N 1
ATOM 1572 C CA . ASP A 1 193 ? 2.062 1.792 31.282 1.00 83.62 193 ASP A CA 1
ATOM 1573 C C . ASP A 1 193 ? 0.561 1.422 31.173 1.00 83.62 193 ASP A C 1
ATOM 1575 O O . ASP A 1 193 ? -0.161 1.434 32.170 1.00 83.62 193 ASP A O 1
ATOM 1579 N N . VAL A 1 194 ? 0.084 1.063 29.969 1.00 86.62 194 VAL A N 1
ATOM 1580 C CA . VAL A 1 194 ? -1.299 0.603 29.729 1.00 86.62 194 VAL A CA 1
ATOM 1581 C C . VAL A 1 194 ? -1.556 -0.738 30.418 1.00 86.62 194 VAL A C 1
ATOM 1583 O O . VAL A 1 194 ? -2.555 -0.873 31.121 1.00 86.62 194 VAL A O 1
ATOM 1586 N N . ASP A 1 195 ? -0.662 -1.715 30.260 1.00 88.06 195 ASP A N 1
ATOM 1587 C CA . ASP A 1 195 ? -0.805 -3.047 30.861 1.00 88.06 195 ASP A CA 1
ATOM 1588 C C . ASP A 1 195 ? -0.814 -2.991 32.388 1.00 88.06 195 ASP A C 1
ATOM 1590 O O . ASP A 1 195 ? -1.599 -3.680 33.044 1.00 88.06 195 ASP A O 1
ATOM 1594 N N . GLU A 1 196 ? 0.055 -2.163 32.964 1.00 86.94 196 GLU A N 1
ATOM 1595 C CA . GLU A 1 196 ? 0.102 -1.918 34.400 1.00 86.94 196 GLU A CA 1
ATOM 1596 C C . GLU A 1 196 ? -1.208 -1.293 34.881 1.00 86.94 196 GLU A C 1
ATOM 1598 O O . GLU A 1 196 ? -1.793 -1.769 35.858 1.00 86.94 196 GLU A O 1
ATOM 1603 N N . TYR A 1 197 ? -1.719 -0.290 34.161 1.00 85.94 197 TYR A N 1
ATOM 1604 C CA . TYR A 1 197 ? -2.983 0.359 34.490 1.00 85.94 197 TYR A CA 1
ATOM 1605 C C . TYR A 1 197 ? -4.181 -0.599 34.408 1.00 85.94 197 TYR A C 1
ATOM 1607 O O . TYR A 1 197 ? -5.025 -0.598 35.304 1.00 85.94 197 TYR A O 1
ATOM 1615 N N . LEU A 1 198 ? -4.248 -1.454 33.382 1.00 87.31 198 LEU A N 1
ATOM 1616 C CA . LEU A 1 198 ? -5.319 -2.446 33.223 1.00 87.31 198 LEU A CA 1
ATOM 1617 C C . LEU A 1 198 ? -5.302 -3.511 34.327 1.00 87.31 198 LEU A C 1
ATOM 1619 O O . LEU A 1 198 ? -6.363 -3.949 34.766 1.00 87.31 198 LEU A O 1
ATOM 1623 N N . LYS A 1 199 ? -4.113 -3.905 34.801 1.00 86.94 199 LYS A N 1
ATOM 1624 C CA . LYS A 1 199 ? -3.951 -4.907 35.868 1.00 86.94 199 LYS A CA 1
ATOM 1625 C C . LYS A 1 199 ? -4.239 -4.356 37.260 1.00 86.94 199 LYS A C 1
ATOM 1627 O O . LYS A 1 199 ? -4.889 -5.018 38.060 1.00 86.94 199 LYS A O 1
ATOM 1632 N N . THR A 1 200 ? -3.708 -3.175 37.569 1.00 84.12 200 THR A N 1
ATOM 1633 C CA . THR A 1 200 ? -3.720 -2.617 38.934 1.00 84.12 200 THR A CA 1
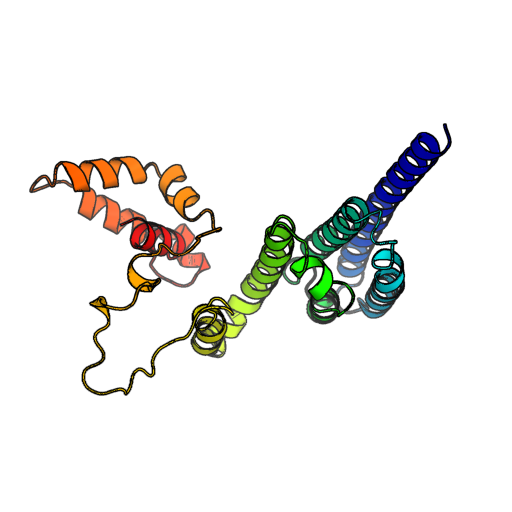ATOM 1634 C C . THR A 1 200 ? -4.907 -1.690 39.188 1.00 84.12 200 THR A C 1
ATOM 1636 O O . THR A 1 200 ? -5.263 -1.456 40.342 1.00 84.12 200 THR A O 1
ATOM 1639 N N . ARG A 1 201 ? -5.525 -1.176 38.113 1.00 76.88 201 ARG A N 1
ATOM 1640 C CA . ARG A 1 201 ? -6.649 -0.229 38.091 1.00 76.88 201 ARG A CA 1
ATOM 1641 C C . ARG A 1 201 ? -6.606 0.808 39.230 1.00 76.88 201 ARG A C 1
ATOM 1643 O O . ARG A 1 201 ? -7.606 0.970 39.937 1.00 76.88 201 ARG A O 1
ATOM 1650 N N . PRO A 1 202 ? -5.479 1.513 39.455 1.00 69.75 202 PRO A N 1
ATOM 1651 C CA . PRO A 1 202 ? -5.316 2.287 40.673 1.00 69.75 202 PRO A CA 1
ATOM 1652 C C . PRO A 1 202 ? -6.190 3.539 40.603 1.00 69.75 202 PRO A C 1
ATOM 1654 O O . PRO A 1 202 ? -6.174 4.282 39.614 1.00 69.75 202 PRO A O 1
ATOM 1657 N N . GLN A 1 203 ? -6.960 3.793 41.659 1.00 56.59 203 GLN A N 1
ATOM 1658 C CA . GLN A 1 203 ? -7.724 5.030 41.777 1.00 56.59 203 GLN A CA 1
ATOM 1659 C C . GLN A 1 203 ? -6.742 6.195 41.983 1.00 56.59 203 GLN A C 1
ATOM 1661 O O . GLN A 1 203 ? -6.027 6.234 42.979 1.00 56.59 203 GLN A O 1
ATOM 1666 N N . GLY A 1 204 ? -6.675 7.127 41.024 1.00 60.81 204 GLY A N 1
ATOM 1667 C CA . GLY A 1 204 ? -5.874 8.356 41.143 1.00 60.81 204 GLY A CA 1
ATOM 1668 C C . GLY A 1 204 ? -4.568 8.419 40.341 1.00 60.81 204 GLY A C 1
ATOM 1669 O O . GLY A 1 204 ? -3.792 9.352 40.533 1.00 60.81 204 GLY A O 1
ATOM 1670 N N . THR A 1 205 ? -4.295 7.488 39.418 1.00 64.88 205 THR A N 1
ATOM 1671 C CA . THR A 1 205 ? -3.090 7.591 38.574 1.00 64.88 205 THR A CA 1
ATOM 1672 C C . THR A 1 205 ? -3.126 8.827 37.669 1.00 64.88 205 THR A C 1
ATOM 1674 O O . THR A 1 205 ? -4.100 9.045 36.944 1.00 64.88 205 THR A O 1
ATOM 1677 N N . SER A 1 206 ? -2.009 9.553 37.579 1.00 79.31 206 SER A N 1
ATOM 1678 C CA . SER A 1 206 ? -1.779 10.606 36.574 1.00 79.31 206 SER A CA 1
ATOM 1679 C C . SER A 1 206 ? -1.690 10.072 35.133 1.00 79.31 206 SER A C 1
ATOM 1681 O O . SER A 1 206 ? -1.597 10.856 34.185 1.00 79.31 206 SER A O 1
ATOM 1683 N N . PHE A 1 207 ? -1.757 8.745 34.955 1.00 83.81 207 PHE A N 1
ATOM 1684 C CA . PHE A 1 207 ? -1.677 8.056 33.672 1.00 83.81 207 PHE A CA 1
ATOM 1685 C C . PHE A 1 207 ? -2.722 8.544 32.665 1.00 83.81 207 PHE A C 1
ATOM 1687 O O . PHE A 1 207 ? -2.353 8.873 31.544 1.00 83.81 207 PHE A O 1
ATOM 1694 N N . LEU A 1 208 ? -3.998 8.681 33.048 1.00 85.12 208 LEU A N 1
ATOM 1695 C CA . LEU A 1 208 ? -5.043 9.156 32.125 1.00 85.12 208 LEU A CA 1
ATOM 1696 C C . LEU A 1 208 ? -4.793 10.598 31.653 1.00 85.12 208 LEU A C 1
ATOM 1698 O O . LEU A 1 208 ? -5.007 10.925 30.484 1.00 85.12 208 LEU A O 1
ATOM 1702 N N . SER A 1 209 ? -4.282 11.457 32.538 1.00 85.44 209 SER A N 1
ATOM 1703 C CA . SER A 1 209 ? -3.899 12.831 32.196 1.00 85.44 209 SER A CA 1
ATOM 1704 C C . SER A 1 209 ? -2.701 12.859 31.241 1.00 85.44 209 SER A C 1
ATOM 1706 O O . SER A 1 209 ? -2.731 13.572 30.236 1.00 85.44 209 SER A O 1
ATOM 1708 N N . LYS A 1 210 ? -1.680 12.032 31.506 1.00 85.12 210 LYS A N 1
ATOM 1709 C CA . LYS A 1 210 ? -0.513 11.829 30.630 1.00 85.12 210 LYS A CA 1
ATOM 1710 C C . LYS A 1 210 ? -0.937 11.277 29.264 1.00 85.12 210 LYS A C 1
ATOM 1712 O O . LYS A 1 210 ? -0.491 11.775 28.235 1.00 85.12 210 LYS A O 1
ATOM 1717 N N . LEU A 1 211 ? -1.849 10.307 29.243 1.00 86.31 211 LEU A N 1
ATOM 1718 C CA . LEU A 1 211 ? -2.404 9.713 28.030 1.00 86.31 211 LEU A CA 1
ATOM 1719 C C . LEU A 1 211 ? -3.103 10.773 27.177 1.00 86.31 211 LEU A C 1
ATOM 1721 O O . LEU A 1 211 ? -2.788 10.912 25.998 1.00 86.31 211 LEU A O 1
ATOM 1725 N N . LYS A 1 212 ? -3.982 11.587 27.774 1.00 86.75 212 LYS A N 1
ATOM 1726 C CA . LYS A 1 212 ? -4.653 12.692 27.073 1.00 86.75 212 LYS A CA 1
ATOM 1727 C C . LYS A 1 212 ? -3.651 13.662 26.438 1.00 86.75 212 LYS A C 1
ATOM 1729 O O . LYS A 1 212 ? -3.844 14.058 25.292 1.00 86.75 212 LYS A O 1
ATOM 1734 N N . GLN A 1 213 ? -2.583 14.027 27.148 1.00 85.12 213 GLN A N 1
ATOM 1735 C CA . GLN A 1 213 ? -1.539 14.907 26.609 1.00 85.12 213 GLN A CA 1
ATOM 1736 C C . GLN A 1 213 ? -0.788 14.269 25.433 1.00 85.12 213 GLN A C 1
ATOM 1738 O O . GLN A 1 213 ? -0.556 14.931 24.424 1.00 85.12 213 GLN A O 1
ATOM 1743 N N . LEU A 1 214 ? -0.459 12.978 25.527 1.00 82.88 214 LEU A N 1
ATOM 1744 C CA . LEU A 1 214 ? 0.222 12.242 24.458 1.00 82.88 214 LEU A CA 1
ATOM 1745 C C . LEU A 1 214 ? -0.646 12.090 23.203 1.00 82.88 214 LEU A C 1
ATOM 1747 O O . LEU A 1 214 ? -0.124 12.153 22.090 1.00 82.88 214 LEU A O 1
ATOM 1751 N N . LEU A 1 215 ? -1.961 11.931 23.371 1.00 84.62 215 LEU A N 1
ATOM 1752 C CA . LEU A 1 215 ? -2.915 11.888 22.261 1.00 84.62 215 LEU A CA 1
ATOM 1753 C C . LEU A 1 215 ? -3.104 13.256 21.587 1.00 84.62 215 LEU A C 1
ATOM 1755 O O . LEU A 1 215 ? -3.470 13.293 20.419 1.00 84.62 215 LEU A O 1
ATOM 1759 N N . LEU A 1 216 ? -2.839 14.367 22.282 1.00 82.88 216 LEU A N 1
ATOM 1760 C CA . LEU A 1 216 ? -2.978 15.744 21.781 1.00 82.88 216 LEU A CA 1
ATOM 1761 C C . LEU A 1 216 ? -1.692 16.308 21.140 1.00 82.88 216 LEU A C 1
ATOM 1763 O O . LEU A 1 216 ? -1.603 17.513 20.910 1.00 82.88 216 LEU A O 1
ATOM 1767 N N . SER A 1 217 ? -0.677 15.475 20.873 1.00 70.88 217 SER A N 1
ATOM 1768 C CA . SER A 1 217 ? 0.656 15.919 20.435 1.00 70.88 217 SER A CA 1
ATOM 1769 C C . SER A 1 217 ? 0.606 16.844 19.194 1.00 70.88 217 SER A C 1
ATOM 1771 O O . SER A 1 217 ? 0.299 16.356 18.100 1.00 70.88 217 SER A O 1
ATOM 1773 N N . PRO A 1 218 ? 0.958 18.145 19.307 1.00 64.44 218 PRO A N 1
ATOM 1774 C CA . PRO A 1 218 ? 0.742 19.128 18.236 1.00 64.44 218 PRO A CA 1
ATOM 1775 C C . PRO A 1 218 ? 1.558 18.875 16.961 1.00 64.44 218 PRO A C 1
ATOM 1777 O O . PRO A 1 218 ? 1.093 19.162 15.860 1.00 64.44 218 PRO A O 1
ATOM 1780 N N . SER A 1 219 ? 2.766 18.321 17.095 1.00 67.06 219 SER A N 1
ATOM 1781 C CA . SER A 1 219 ? 3.701 18.109 15.981 1.00 67.06 219 SER A CA 1
ATOM 1782 C C . SER A 1 219 ? 3.204 17.067 14.972 1.00 67.06 219 SER A C 1
ATOM 1784 O O . SER A 1 219 ? 3.247 17.295 13.765 1.00 67.06 219 SER A O 1
ATOM 1786 N N . GLU A 1 220 ? 2.701 15.932 15.459 1.00 63.25 220 GLU A N 1
ATOM 1787 C CA . GLU A 1 220 ? 2.170 14.845 14.625 1.00 63.25 220 GLU A CA 1
ATOM 1788 C C . GLU A 1 220 ? 0.747 15.165 14.132 1.00 63.25 220 GLU A C 1
ATOM 1790 O O . GLU A 1 220 ? 0.375 14.805 13.015 1.00 63.25 220 GLU A O 1
ATOM 1795 N N . ALA A 1 221 ? -0.022 15.916 14.925 1.00 63.59 221 ALA A N 1
ATOM 1796 C CA . ALA A 1 221 ? -1.392 16.309 14.611 1.00 63.59 221 ALA A CA 1
ATOM 1797 C C . ALA A 1 221 ? -1.473 17.356 13.478 1.00 63.59 221 ALA A C 1
ATOM 1799 O O . ALA A 1 221 ? -2.360 17.277 12.621 1.00 63.59 221 ALA A O 1
ATOM 1800 N N . ALA A 1 222 ? -0.493 18.269 13.398 1.00 64.44 222 ALA A N 1
ATOM 1801 C CA . ALA A 1 222 ? -0.404 19.287 12.347 1.00 64.44 222 ALA A CA 1
ATOM 1802 C C . ALA A 1 222 ? -0.317 18.686 10.932 1.00 64.44 222 ALA A C 1
ATOM 1804 O O . ALA A 1 222 ? -0.930 19.207 10.000 1.00 64.44 222 ALA A O 1
ATOM 1805 N N . ARG A 1 223 ? 0.372 17.545 10.774 1.00 65.81 223 ARG A N 1
ATOM 1806 C CA . ARG A 1 223 ? 0.479 16.830 9.487 1.00 65.81 223 ARG A CA 1
ATOM 1807 C C . ARG A 1 223 ? -0.862 16.285 8.997 1.00 65.81 223 ARG A C 1
ATOM 1809 O O . ARG A 1 223 ? -1.096 16.253 7.797 1.00 65.81 223 ARG A O 1
ATOM 1816 N N . ALA A 1 224 ? -1.736 15.886 9.917 1.00 63.88 224 ALA A N 1
ATOM 1817 C CA . ALA A 1 224 ? -3.067 15.366 9.612 1.00 63.88 224 ALA A CA 1
ATOM 1818 C C . ALA A 1 224 ? -4.161 16.452 9.652 1.00 63.88 224 ALA A C 1
ATOM 1820 O O . ALA A 1 224 ? -5.340 16.125 9.553 1.00 63.88 224 ALA A O 1
ATOM 1821 N N . ARG A 1 225 ? -3.801 17.734 9.852 1.00 72.88 225 ARG A N 1
ATOM 1822 C CA . ARG A 1 225 ? -4.745 18.839 10.130 1.00 72.88 225 ARG A CA 1
ATOM 1823 C C . ARG A 1 225 ? -5.759 18.506 11.233 1.00 72.88 225 ARG A C 1
ATOM 1825 O O . ARG A 1 225 ? -6.894 18.976 11.214 1.00 72.88 225 ARG A O 1
ATOM 1832 N N . THR A 1 226 ? -5.357 17.688 12.198 1.00 78.88 226 THR A N 1
ATOM 1833 C CA . THR A 1 226 ? -6.178 17.381 13.371 1.00 78.88 226 THR A CA 1
ATOM 1834 C C . THR A 1 226 ? -5.497 17.922 14.620 1.00 78.88 226 THR A C 1
ATOM 1836 O O . THR A 1 226 ? -4.385 18.440 14.568 1.00 78.88 226 THR A O 1
ATOM 1839 N N . ARG A 1 227 ? -6.178 17.827 15.764 1.00 82.38 227 ARG A N 1
ATOM 1840 C CA . ARG A 1 227 ? -5.590 18.115 17.082 1.00 82.38 227 ARG A CA 1
ATOM 1841 C C . ARG A 1 227 ? -5.061 16.859 17.776 1.00 82.38 227 ARG A C 1
ATOM 1843 O O . ARG A 1 227 ? -4.592 16.952 18.903 1.00 82.38 227 ARG A O 1
ATOM 1850 N N . TYR A 1 228 ? -5.171 15.699 17.126 1.00 86.06 228 TYR A N 1
ATOM 1851 C CA . TYR A 1 228 ? -4.932 14.403 17.741 1.00 86.06 228 TYR A CA 1
ATOM 1852 C C . TYR A 1 228 ? -3.913 13.580 16.959 1.00 86.06 228 TYR A C 1
ATOM 1854 O O . TYR A 1 228 ? -3.823 13.642 15.735 1.00 86.06 228 TYR A O 1
ATOM 1862 N N . ASN A 1 229 ? -3.174 12.743 17.672 1.00 85.75 229 ASN A N 1
ATOM 1863 C CA . ASN A 1 229 ? -2.345 11.715 17.072 1.00 85.75 229 ASN A CA 1
ATOM 1864 C C . ASN A 1 229 ? -3.217 10.519 16.663 1.00 85.75 229 ASN A C 1
ATOM 1866 O O . ASN A 1 229 ? -3.385 9.565 17.423 1.00 85.75 229 ASN A O 1
ATOM 1870 N N . VAL A 1 230 ? -3.787 10.594 15.459 1.00 85.94 230 VAL A N 1
ATOM 1871 C CA . VAL A 1 230 ? -4.683 9.559 14.919 1.00 85.94 230 VAL A CA 1
ATOM 1872 C C . VAL A 1 230 ? -4.021 8.170 14.866 1.00 85.94 230 VAL A C 1
ATOM 1874 O O . VAL A 1 230 ? -4.654 7.225 15.333 1.00 85.94 230 VAL A O 1
ATOM 1877 N N . PRO A 1 231 ? -2.767 7.999 14.389 1.00 85.31 231 PRO A N 1
ATOM 1878 C CA . PRO A 1 231 ? -2.100 6.695 14.434 1.00 85.31 231 PRO A CA 1
ATOM 1879 C C . PRO A 1 231 ? -2.023 6.103 15.844 1.00 85.31 231 PRO A C 1
ATOM 1881 O O . PRO A 1 231 ? -2.386 4.949 16.039 1.00 85.31 231 PRO A O 1
ATOM 1884 N N . LEU A 1 232 ? -1.627 6.903 16.840 1.00 86.06 232 LEU A N 1
ATOM 1885 C CA . LEU A 1 232 ? -1.536 6.447 18.228 1.00 86.06 232 LEU A CA 1
ATOM 1886 C C . LEU A 1 232 ? -2.907 6.079 18.808 1.00 86.06 232 LEU A C 1
ATOM 1888 O O . LEU A 1 232 ? -3.011 5.085 19.522 1.00 86.06 232 LEU A O 1
ATOM 1892 N N . MET A 1 233 ? -3.952 6.854 18.498 1.00 88.50 233 MET A N 1
ATOM 1893 C CA . MET A 1 233 ? -5.322 6.525 18.902 1.00 88.50 233 MET A CA 1
ATOM 1894 C C . MET A 1 233 ? -5.772 5.188 18.316 1.00 88.50 233 MET A C 1
ATOM 1896 O O . MET A 1 233 ? -6.274 4.346 19.053 1.00 88.50 233 MET A O 1
ATOM 1900 N N . ASN A 1 234 ? -5.559 4.977 17.016 1.00 89.56 234 ASN A N 1
ATOM 1901 C CA . ASN A 1 234 ? -5.941 3.737 16.344 1.00 89.56 234 ASN A CA 1
ATOM 1902 C C . ASN A 1 234 ? -5.204 2.530 16.939 1.00 89.56 234 ASN A C 1
ATOM 1904 O O . ASN A 1 234 ? -5.835 1.516 17.222 1.00 89.56 234 ASN A O 1
ATOM 1908 N N . SER A 1 235 ? -3.896 2.659 17.188 1.00 88.56 235 SER A N 1
ATOM 1909 C CA . SER A 1 235 ? -3.106 1.616 17.845 1.00 88.56 235 SER A CA 1
ATOM 1910 C C . SER A 1 235 ? -3.610 1.305 19.251 1.00 88.56 235 SER A C 1
ATOM 1912 O O . SER A 1 235 ? -3.708 0.141 19.617 1.00 88.56 235 SER A O 1
ATOM 1914 N N . LEU A 1 236 ? -3.935 2.331 20.044 1.00 89.44 236 LEU A N 1
ATOM 1915 C CA . LEU A 1 236 ? -4.433 2.146 21.405 1.00 89.44 236 LEU A CA 1
ATOM 1916 C C . LEU A 1 236 ? -5.801 1.457 21.424 1.00 89.44 236 LEU A C 1
ATOM 1918 O O . LEU A 1 236 ? -5.989 0.528 22.194 1.00 89.44 236 LEU A O 1
ATOM 1922 N N . VAL A 1 237 ? -6.738 1.899 20.580 1.00 90.50 237 VAL A N 1
ATOM 1923 C CA . VAL A 1 237 ? -8.094 1.326 20.514 1.00 90.50 237 VAL A CA 1
ATOM 1924 C C . VAL A 1 237 ? -8.064 -0.130 20.068 1.00 90.50 237 VAL A C 1
ATOM 1926 O O . VAL A 1 237 ? -8.856 -0.917 20.558 1.00 90.50 237 VAL A O 1
ATOM 1929 N N . LEU A 1 238 ? -7.166 -0.490 19.151 1.00 88.69 238 LEU A N 1
ATOM 1930 C CA . LEU A 1 238 ? -7.023 -1.873 18.700 1.00 88.69 238 LEU A CA 1
ATOM 1931 C C . LEU A 1 238 ? -6.343 -2.774 19.744 1.00 88.69 238 LEU A C 1
ATOM 1933 O O . LEU A 1 238 ? -6.514 -3.988 19.699 1.00 88.69 238 LEU A O 1
ATOM 1937 N N . TYR A 1 239 ? -5.527 -2.190 20.626 1.00 87.44 239 TYR A N 1
ATOM 1938 C CA . TYR A 1 239 ? -4.779 -2.917 21.650 1.00 87.44 239 TYR A CA 1
ATOM 1939 C C . TYR A 1 239 ? -5.615 -3.263 22.891 1.00 87.44 239 TYR A C 1
ATOM 1941 O O . TYR A 1 239 ? -5.376 -4.303 23.504 1.00 87.44 239 TYR A O 1
ATOM 1949 N N . LEU A 1 240 ? -6.528 -2.365 23.277 1.00 86.88 240 LEU A N 1
ATOM 1950 C CA . LEU A 1 240 ? -7.439 -2.523 24.416 1.00 86.88 240 LEU A CA 1
ATOM 1951 C C . LEU A 1 240 ? -8.556 -3.528 24.117 1.00 86.88 240 LEU A C 1
ATOM 1953 O O . LEU A 1 240 ? -8.898 -4.277 25.058 1.00 86.88 240 LEU A O 1
#

Organism: NCBI:txid75947

Radius of gyration: 23.5 Å; chains: 1; bounding box: 62×51×65 Å

Sequence (240 aa):
MYASLIFSILKIILHLLQQVLAVTVRFIQKDAEEKKTSFNPIPYFRLFIGWMPDLSTLDPVFEDAIFQVLTALGTSFHSLQPLKVLAFSFVWLDLVSHRSFMPKLLSGNVQKDWPYFQRLLVDLFQFMEPLLRNAELGYPMRNIVLSAFPRNMRLPDPSTPNLKIDLLVDISQLPRILSEMDATLKTKKMKNDVDEYLKTRPQGTSFLSKLKQLLLSPSEAARARTRYNVPLMNSLVLYL

InterPro domains:
  IPR007196 CCR4-Not complex component, Not1, C-terminal [PF04054] (61-137)
  IPR007196 CCR4-Not complex component, Not1, C-terminal [PF04054] (141-240)
  IPR040398 CCR4-NOT transcription complex subunit 1 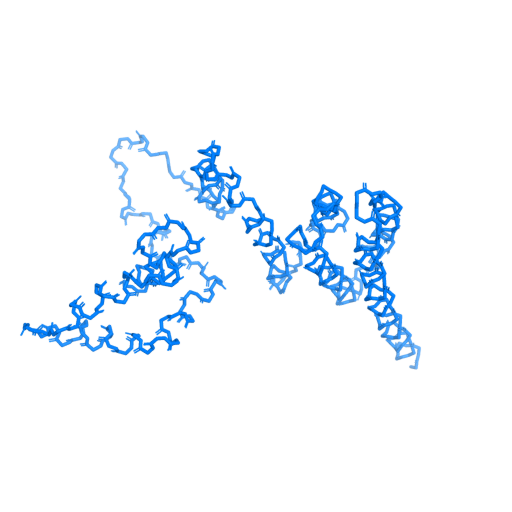[PTHR13162] (1-141)

Foldseek 3Di:
DVVVVVVVVLVVVLVVLLVVLVVLLVVLLVQCVVCVVNRDLVVVLCVLVVVLQVLQPPDPVPLVSNLSSLLSQLVSLLSVFCVSRVVCHVSSVCNLPPPSHPVSLVVDPPCPSVVSNVSNVVSVCVVCVVVCVVVVVPVVVVCVVVVDDDPPDDDDDPPDPPDDPVPDPCVPDDDDDPDPLCVVCVVVVNVVVVVCCVVVVDPPDCNVVVVVPQQQDCVCQVVVVHRGNPSNVVSVVVVD

Secondary structure (DSSP, 8-state):
-HHHHHHHHHHHHHHHHHHHHHHHHHHHHHHHHHHGGG---HHHHHHHHHHHHHHT---GGGHHHHHHHHHHHHHHHHHT-TTT-GGGHHHHHHHHT-TTTHHHHHH-TTSSSHHHHHHHHHHHHHHHHHHHHHTTTHHHHHHHHHT---TT--PPPTT-TT--GGG-GGGGSPP---S-THHHHHHTTHHHHHHHHHHH--TT-THHHHHHHHHT-HHHHHHTTSSS-HHHHHHHHHH-

pLDDT: mean 86.79, std 9.2, range [56.59, 98.25]